Protein AF-A0A950FPY7-F1 (afdb_monomer)

Secondary structure (DSSP, 8-state):
-PPPPTT---------------PPP-------------------------------S--PPPP-----HHHHHHHHHHHHHHHHHHHHHHHHHHHHHHHHHHHHHHHHHHHHHHHHHHHHHHHHHHHHHHHHHHHHHHHHHHHHHHHHHHHHHHHHHHHHHHHHHHHHHHHHHHHHHHHHHHH-TTHHHHHHHHHHHT--S-SEEEE---HHHHHHHHHTHHHHHHHHT-SEEEE-

pLDDT: mean 78.06, std 21.53, range [32.22, 98.12]

Foldseek 3Di:
DDDDDPDDDDDPDPPDPDDPPPPDPPPPPPPDDDDDDDPPDDDDDDDDDDDDDDDDPDDPDPPDPPPPPVVVVVVVVVVVVVVVVVVVVVVVVVVVVVVVVVVVVVVVVVVVVVVVVVVCVVVVVVVVVVVVVVVVVVVVVVVVVVVVVVVVVVVVVVVVVVVVVVVVVVVVVVVVVVVVCVVDVCVVVVVLLVVLLPDDDDQEDEAEDDPVCQVVCVVCVVVSCVNNVYNYYHYD

Structure (mmCIF, N/CA/C/O backbone):
data_AF-A0A950FPY7-F1
#
_entry.id   AF-A0A950FPY7-F1
#
loop_
_atom_site.group_PDB
_atom_site.id
_atom_site.type_symbol
_atom_site.label_atom_id
_atom_site.label_alt_id
_atom_site.label_comp_id
_atom_site.label_asym_id
_atom_site.label_entity_id
_atom_site.label_seq_id
_atom_site.pdbx_PDB_ins_code
_atom_site.Cartn_x
_atom_site.Cartn_y
_atom_site.Cartn_z
_atom_site.occupancy
_atom_site.B_iso_or_equiv
_atom_site.auth_seq_id
_atom_site.auth_comp_id
_atom_site.auth_asym_id
_atom_site.auth_atom_id
_atom_site.pdbx_PDB_model_num
ATOM 1 N N . MET A 1 1 ? 25.241 17.796 0.618 1.00 41.25 1 MET A N 1
ATOM 2 C CA . MET A 1 1 ? 24.881 16.864 1.711 1.00 41.25 1 MET A CA 1
ATOM 3 C C . MET A 1 1 ? 24.294 15.596 1.099 1.00 41.25 1 MET A C 1
ATOM 5 O O . MET A 1 1 ? 23.135 15.613 0.714 1.00 41.25 1 MET A O 1
ATOM 9 N N . GLY A 1 2 ? 25.084 14.531 0.937 1.00 42.38 2 GLY A N 1
ATOM 10 C CA . GLY A 1 2 ? 24.591 13.228 0.467 1.00 42.38 2 GLY A CA 1
ATOM 11 C C . GLY A 1 2 ? 24.389 12.285 1.652 1.00 42.38 2 GLY A C 1
ATOM 12 O O . GLY A 1 2 ? 25.304 12.129 2.457 1.00 42.38 2 GLY A O 1
ATOM 13 N N . ARG A 1 3 ? 23.195 11.695 1.797 1.00 50.12 3 ARG A N 1
ATOM 14 C CA . ARG A 1 3 ? 22.924 10.670 2.820 1.00 50.12 3 ARG A CA 1
ATOM 15 C C . ARG A 1 3 ? 23.459 9.324 2.333 1.00 50.12 3 ARG A C 1
ATOM 17 O O . ARG A 1 3 ? 23.053 8.853 1.277 1.00 50.12 3 ARG A O 1
ATOM 24 N N . VAL A 1 4 ? 24.340 8.709 3.117 1.00 50.44 4 VAL A N 1
ATOM 25 C CA . VAL A 1 4 ? 24.836 7.346 2.887 1.00 50.44 4 VAL A CA 1
ATOM 26 C C . VAL A 1 4 ? 23.906 6.374 3.610 1.00 50.44 4 VAL A C 1
ATOM 28 O O . VAL A 1 4 ? 23.719 6.477 4.822 1.00 50.44 4 VAL A O 1
ATOM 31 N N . VAL A 1 5 ? 23.297 5.449 2.868 1.00 55.41 5 VAL A N 1
ATOM 32 C CA . VAL A 1 5 ? 22.418 4.409 3.419 1.00 55.41 5 VAL A CA 1
ATOM 33 C C . VAL A 1 5 ? 23.288 3.256 3.928 1.00 55.41 5 VAL A C 1
ATOM 35 O O . VAL A 1 5 ? 24.054 2.652 3.180 1.00 55.41 5 VAL A O 1
ATOM 38 N N . LYS A 1 6 ? 23.204 2.971 5.230 1.00 45.66 6 LYS A N 1
ATOM 39 C CA . LYS A 1 6 ? 23.980 1.929 5.916 1.00 45.66 6 LYS A CA 1
ATOM 40 C C . LYS A 1 6 ? 23.402 0.553 5.556 1.00 45.66 6 LYS A C 1
ATOM 42 O O . LYS A 1 6 ? 22.330 0.209 6.036 1.00 45.66 6 LYS A O 1
ATOM 47 N N . GLY A 1 7 ? 24.098 -0.216 4.714 1.00 50.94 7 GLY A N 1
ATOM 48 C CA . GLY A 1 7 ? 23.728 -1.609 4.405 1.00 50.94 7 GLY A CA 1
ATOM 49 C C . GLY A 1 7 ? 23.957 -2.079 2.965 1.00 50.94 7 GLY A C 1
ATOM 50 O O . GLY A 1 7 ? 23.880 -3.277 2.713 1.00 50.94 7 GLY A O 1
ATOM 51 N N . SER A 1 8 ? 24.286 -1.199 2.016 1.00 48.78 8 SER A N 1
ATOM 52 C CA . SER A 1 8 ? 24.508 -1.602 0.622 1.00 48.78 8 SER A CA 1
ATOM 53 C C . SER A 1 8 ? 25.805 -2.403 0.470 1.00 48.78 8 SER A C 1
ATOM 55 O O . SER A 1 8 ? 26.905 -1.854 0.544 1.00 48.78 8 SER A O 1
ATOM 57 N N . HIS A 1 9 ? 25.681 -3.711 0.263 1.00 50.44 9 HIS A N 1
ATOM 58 C CA . HIS A 1 9 ? 26.800 -4.561 -0.128 1.00 50.44 9 HIS A CA 1
ATOM 59 C C . HIS A 1 9 ? 27.069 -4.319 -1.615 1.00 50.44 9 HIS A C 1
ATOM 61 O O . HIS A 1 9 ? 26.258 -4.684 -2.464 1.00 50.44 9 HIS A O 1
ATOM 67 N N . ILE A 1 10 ? 28.184 -3.662 -1.933 1.00 51.59 10 ILE A N 1
ATOM 68 C CA . ILE A 1 10 ? 28.616 -3.446 -3.315 1.00 51.59 10 ILE A CA 1
ATOM 69 C C . ILE A 1 10 ? 29.083 -4.800 -3.859 1.00 51.59 10 ILE A C 1
ATOM 71 O O . ILE A 1 10 ? 30.193 -5.247 -3.567 1.00 51.59 10 ILE A O 1
ATOM 75 N N . ARG A 1 11 ? 28.230 -5.477 -4.635 1.00 52.66 11 ARG A N 1
ATOM 76 C CA . ARG A 1 11 ? 28.675 -6.580 -5.490 1.00 52.66 11 ARG A CA 1
ATOM 77 C C . ARG A 1 11 ? 29.447 -5.974 -6.653 1.00 52.66 11 ARG A C 1
ATOM 79 O O . ARG A 1 11 ? 28.868 -5.350 -7.534 1.00 52.66 11 ARG A O 1
ATOM 86 N N . ILE A 1 12 ? 30.763 -6.147 -6.632 1.00 52.22 12 ILE A N 1
ATOM 87 C CA . ILE A 1 12 ? 31.617 -5.855 -7.781 1.00 52.22 12 ILE A CA 1
ATOM 88 C C . ILE A 1 12 ? 31.396 -6.991 -8.784 1.00 52.22 12 ILE A C 1
ATOM 90 O O . ILE A 1 12 ? 32.089 -8.008 -8.754 1.00 52.22 12 ILE A O 1
ATOM 94 N N . GLU A 1 13 ? 30.391 -6.850 -9.643 1.00 54.94 13 GLU A N 1
ATOM 95 C CA . GLU A 1 13 ? 30.258 -7.706 -10.816 1.00 54.94 13 GLU A CA 1
ATOM 96 C C . GLU A 1 13 ? 31.316 -7.277 -11.836 1.00 54.94 13 GLU A C 1
ATOM 98 O O . GLU A 1 13 ? 31.265 -6.194 -12.418 1.00 54.94 13 GLU A O 1
ATOM 103 N N . ARG A 1 14 ? 32.346 -8.114 -12.005 1.00 50.56 14 ARG A N 1
ATOM 104 C CA . ARG A 1 14 ? 33.322 -7.969 -13.089 1.00 50.56 14 ARG A CA 1
ATOM 105 C C . ARG A 1 14 ? 32.604 -8.236 -14.410 1.00 50.56 14 ARG A C 1
ATOM 107 O O . ARG A 1 14 ? 32.433 -9.388 -14.795 1.00 50.56 14 ARG A O 1
ATOM 114 N N . TYR A 1 15 ? 32.236 -7.175 -15.117 1.00 47.56 15 TYR A N 1
ATOM 115 C CA 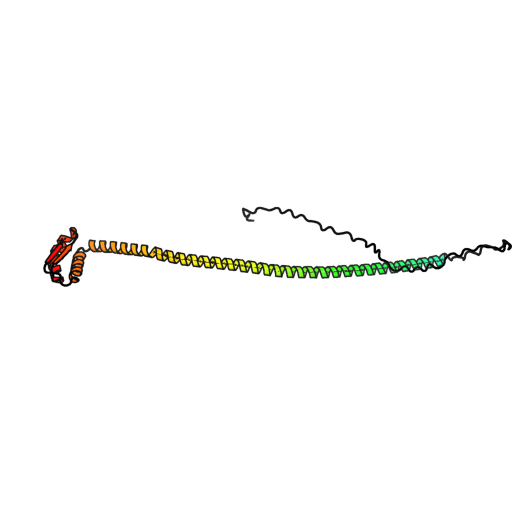. TYR A 1 15 ? 31.834 -7.273 -16.514 1.00 47.56 15 TYR A CA 1
ATOM 116 C C . TYR A 1 15 ? 33.062 -7.650 -17.348 1.00 47.56 15 TYR A C 1
ATOM 118 O O . TYR A 1 15 ? 33.973 -6.845 -17.543 1.00 47.56 15 TYR A O 1
ATOM 126 N N . GLN A 1 16 ? 33.115 -8.898 -17.817 1.00 47.16 16 GLN A N 1
ATOM 127 C CA . GLN A 1 16 ? 34.029 -9.279 -18.888 1.00 47.16 16 GLN A CA 1
ATOM 128 C C . GLN A 1 16 ? 33.477 -8.711 -20.197 1.00 47.16 16 GLN A C 1
ATOM 130 O O . GLN A 1 16 ? 32.553 -9.265 -20.786 1.00 47.16 16 GLN A O 1
ATOM 135 N N . LEU A 1 17 ? 34.044 -7.595 -20.652 1.00 47.81 17 LEU A N 1
ATOM 136 C CA . LEU A 1 17 ? 33.854 -7.118 -22.019 1.00 47.81 17 LEU A CA 1
ATOM 137 C C . LEU A 1 17 ? 34.545 -8.109 -22.967 1.00 47.81 17 LEU A C 1
ATOM 139 O O . LEU A 1 17 ? 35.755 -8.039 -23.177 1.00 47.81 17 LEU A O 1
ATOM 143 N N . ARG A 1 18 ? 33.786 -9.062 -23.521 1.00 53.06 18 ARG A N 1
ATOM 144 C CA . ARG A 1 18 ? 34.216 -9.797 -24.717 1.00 53.06 18 ARG A CA 1
ATOM 145 C C . ARG A 1 18 ? 34.116 -8.839 -25.895 1.00 53.06 18 ARG A C 1
ATOM 147 O O . ARG A 1 18 ? 33.017 -8.465 -26.294 1.00 53.06 18 ARG A O 1
ATOM 154 N N . VAL A 1 19 ? 35.264 -8.452 -26.438 1.00 59.25 19 VAL A N 1
ATOM 155 C CA . VAL A 1 19 ? 35.330 -7.821 -27.757 1.00 59.25 19 VAL A CA 1
ATOM 156 C C . VAL A 1 19 ? 34.812 -8.857 -28.763 1.00 59.25 19 VAL A C 1
ATOM 158 O O . VAL A 1 19 ? 35.339 -9.973 -28.771 1.00 59.25 19 VAL A O 1
ATOM 161 N N . PRO A 1 20 ? 33.763 -8.563 -29.552 1.00 53.94 20 PRO A N 1
ATOM 162 C CA . PRO A 1 20 ? 33.350 -9.459 -30.619 1.00 53.94 20 PRO A CA 1
ATOM 163 C C . PRO A 1 20 ? 34.489 -9.527 -31.633 1.00 53.94 20 PRO A C 1
ATOM 165 O O . PRO A 1 20 ? 34.946 -8.506 -32.146 1.00 53.94 20 PRO A O 1
ATOM 168 N N . GLU A 1 21 ? 34.989 -10.735 -31.861 1.00 57.62 21 GLU A N 1
ATOM 169 C CA . GLU A 1 21 ? 36.029 -11.000 -32.842 1.00 57.62 21 GLU A CA 1
ATOM 170 C C . GLU A 1 21 ? 35.449 -10.691 -34.226 1.00 57.62 21 GLU A C 1
ATOM 172 O O . GLU A 1 21 ? 34.573 -11.398 -34.729 1.00 57.62 21 GLU A O 1
ATOM 177 N N . VAL A 1 22 ? 35.870 -9.566 -34.806 1.00 55.50 22 VAL A N 1
ATOM 178 C CA . VAL A 1 22 ? 35.511 -9.210 -36.177 1.00 55.50 22 VAL A CA 1
ATOM 179 C C . VAL A 1 22 ? 36.263 -10.181 -37.073 1.00 55.50 22 VAL A C 1
ATOM 181 O O . VAL A 1 22 ? 37.475 -10.058 -37.252 1.00 55.50 22 VAL A O 1
ATOM 184 N N . ALA A 1 23 ? 35.548 -11.178 -37.594 1.00 56.28 23 ALA A N 1
ATOM 185 C CA . ALA A 1 23 ? 36.074 -12.075 -38.606 1.00 56.28 23 ALA A CA 1
ATOM 186 C C . ALA A 1 23 ? 36.577 -11.228 -39.782 1.00 56.28 23 ALA A C 1
ATOM 188 O O . ALA A 1 23 ? 35.806 -10.490 -40.401 1.00 56.28 23 ALA A O 1
ATOM 189 N N . ALA A 1 24 ? 37.881 -11.309 -40.059 1.00 58.38 24 ALA A N 1
ATOM 190 C CA . ALA A 1 24 ? 38.452 -10.735 -41.267 1.00 58.38 24 ALA A CA 1
ATOM 191 C C . ALA A 1 24 ? 37.657 -11.265 -42.473 1.00 58.38 24 ALA A C 1
ATOM 193 O O . ALA A 1 24 ? 37.357 -12.465 -42.498 1.00 58.38 24 ALA A O 1
ATOM 194 N N . PRO A 1 25 ? 37.288 -10.413 -43.447 1.00 52.00 25 PRO A N 1
ATOM 195 C CA . PRO A 1 25 ? 36.559 -10.876 -44.615 1.00 52.00 25 PRO A CA 1
ATOM 196 C C . PRO A 1 25 ? 37.396 -11.955 -45.300 1.00 52.00 25 PRO A C 1
ATOM 198 O O . PRO A 1 25 ? 38.528 -11.714 -45.724 1.00 52.00 25 PRO A O 1
ATOM 201 N N . GLN A 1 26 ? 36.849 -13.167 -45.339 1.00 48.19 26 GLN A N 1
ATOM 202 C CA . GLN A 1 26 ? 37.425 -14.261 -46.097 1.00 48.19 26 GLN A CA 1
ATOM 203 C C . GLN A 1 26 ? 37.370 -13.836 -47.562 1.00 48.19 26 GLN A C 1
ATOM 205 O O . GLN A 1 26 ? 36.291 -13.607 -48.103 1.00 48.19 26 GLN A O 1
ATOM 210 N N . LEU A 1 27 ? 38.542 -13.674 -48.177 1.00 50.19 27 LEU A N 1
ATOM 211 C CA . LEU A 1 27 ? 38.658 -13.622 -49.627 1.00 50.19 27 LEU A CA 1
ATOM 212 C C . LEU A 1 27 ? 38.045 -14.918 -50.149 1.00 50.19 27 LEU A C 1
ATOM 214 O O . LEU A 1 27 ? 38.645 -15.984 -50.013 1.00 50.19 27 LEU A O 1
ATOM 218 N N . GLU A 1 28 ? 36.832 -14.818 -50.686 1.00 43.47 28 GLU A N 1
ATOM 219 C CA . GLU A 1 28 ? 36.211 -15.891 -51.440 1.00 43.47 28 GLU A CA 1
ATOM 220 C C . GLU A 1 28 ? 37.135 -16.211 -52.614 1.00 43.47 28 GLU A C 1
ATOM 222 O O . GLU A 1 28 ? 37.152 -15.535 -53.644 1.00 43.47 28 GLU A O 1
ATOM 227 N N . THR A 1 29 ? 37.937 -17.260 -52.460 1.00 46.88 29 THR A N 1
ATOM 228 C CA . THR A 1 29 ? 38.465 -17.997 -53.594 1.00 46.88 29 THR A CA 1
ATOM 229 C C . THR A 1 29 ? 37.280 -18.705 -54.232 1.00 46.88 29 THR A C 1
ATOM 231 O O . THR A 1 29 ? 36.989 -19.866 -53.944 1.00 46.88 29 THR A O 1
ATOM 234 N N . ALA A 1 30 ? 36.567 -17.970 -55.088 1.00 37.62 30 ALA A N 1
ATOM 235 C CA . ALA A 1 30 ? 35.561 -18.513 -55.979 1.00 37.62 30 ALA A CA 1
ATOM 236 C C . ALA A 1 30 ? 36.226 -19.581 -56.858 1.00 37.62 30 ALA A C 1
ATOM 238 O O . ALA A 1 30 ? 36.842 -19.304 -57.884 1.00 37.62 30 ALA A O 1
ATOM 239 N N . THR A 1 31 ? 36.135 -20.823 -56.395 1.00 42.16 31 THR A N 1
ATOM 240 C CA . THR A 1 31 ? 36.443 -22.019 -57.164 1.00 42.16 31 THR A CA 1
ATOM 241 C C . THR A 1 31 ? 35.093 -22.598 -57.545 1.00 42.16 31 THR A C 1
ATOM 243 O O . THR A 1 31 ? 34.410 -23.194 -56.716 1.00 42.16 31 THR A O 1
ATOM 246 N N . GLY A 1 32 ? 34.671 -22.343 -58.781 1.00 37.16 32 GLY A N 1
ATOM 247 C CA . GLY A 1 32 ? 33.351 -22.730 -59.267 1.00 37.16 32 GLY A CA 1
ATOM 248 C C . GLY A 1 32 ? 33.145 -22.384 -60.737 1.00 37.16 32 GLY A C 1
ATOM 249 O O . GLY A 1 32 ? 32.409 -21.462 -61.042 1.00 37.16 32 GLY A O 1
ATOM 250 N N . ALA A 1 33 ? 33.865 -23.115 -61.591 1.00 42.88 33 ALA A N 1
ATOM 251 C CA . ALA A 1 33 ? 33.515 -23.577 -62.940 1.00 42.88 33 ALA A CA 1
ATOM 252 C C . ALA A 1 33 ? 32.554 -22.754 -63.839 1.00 42.88 33 ALA A C 1
ATOM 254 O O . ALA A 1 33 ? 31.374 -22.608 -63.537 1.00 42.88 33 ALA A O 1
ATOM 255 N N . GLY A 1 34 ? 33.057 -22.431 -65.041 1.00 38.34 34 GLY A N 1
ATOM 256 C CA . GLY A 1 34 ? 32.302 -22.021 -66.238 1.00 38.34 34 GLY A CA 1
ATOM 257 C C . GLY A 1 34 ? 32.600 -20.568 -66.628 1.00 38.34 34 GLY A C 1
ATOM 258 O O . GLY A 1 34 ? 32.320 -19.668 -65.854 1.00 38.34 34 GLY A O 1
ATOM 259 N N . ASP A 1 35 ? 33.219 -20.207 -67.749 1.00 35.44 35 ASP A N 1
ATOM 260 C CA . ASP A 1 35 ? 33.541 -20.933 -68.968 1.00 35.44 35 ASP A CA 1
ATOM 261 C C . ASP A 1 35 ? 34.904 -20.467 -69.485 1.00 35.44 35 ASP A C 1
ATOM 263 O O . ASP A 1 35 ? 35.166 -19.276 -69.666 1.00 35.44 35 ASP A O 1
ATOM 267 N N . ALA A 1 36 ? 35.781 -21.434 -69.743 1.00 43.44 36 ALA A N 1
ATOM 268 C CA . ALA A 1 36 ? 36.936 -21.228 -70.592 1.00 43.44 36 ALA A CA 1
ATOM 269 C C . ALA A 1 36 ? 36.449 -21.133 -72.043 1.00 43.44 36 ALA A C 1
ATOM 271 O O . ALA A 1 36 ? 35.811 -22.047 -72.562 1.00 43.44 36 ALA A O 1
ATOM 272 N N . SER A 1 37 ? 36.754 -20.026 -72.710 1.00 37.56 37 SER A N 1
ATOM 273 C CA . SER A 1 37 ? 36.655 -19.896 -74.167 1.00 37.56 37 SER A CA 1
ATOM 274 C C . SER A 1 37 ? 37.770 -18.983 -74.670 1.00 37.56 37 SER A C 1
ATOM 276 O O . SER A 1 37 ? 37.527 -17.927 -75.246 1.00 37.56 37 SER A O 1
ATOM 278 N N . SER A 1 38 ? 39.014 -19.398 -74.434 1.00 43.31 38 SER A N 1
ATOM 279 C CA . SER A 1 38 ? 40.120 -19.047 -75.327 1.00 43.31 38 SER A CA 1
ATOM 280 C C . SER A 1 38 ? 39.996 -19.931 -76.571 1.00 43.31 38 SER A C 1
ATOM 282 O O . SER A 1 38 ? 39.913 -21.151 -76.408 1.00 43.31 38 SER A O 1
ATOM 284 N N . PRO A 1 39 ? 39.989 -19.403 -77.805 1.00 43.78 39 PRO A N 1
ATOM 285 C CA . PRO A 1 39 ? 40.165 -20.242 -78.976 1.00 43.78 39 PRO A CA 1
ATOM 286 C C . PRO A 1 39 ? 41.663 -20.511 -79.156 1.00 43.78 39 PRO A C 1
ATOM 288 O O . PRO A 1 39 ? 42.356 -19.771 -79.849 1.00 43.78 39 PRO A O 1
ATOM 291 N N . ASP A 1 40 ? 42.146 -21.590 -78.537 1.00 38.66 40 ASP A N 1
ATOM 292 C CA . ASP A 1 40 ? 43.335 -22.301 -79.008 1.00 38.66 40 ASP A CA 1
ATOM 293 C C . ASP A 1 40 ? 42.921 -23.197 -80.185 1.00 38.66 40 ASP A C 1
ATOM 295 O O . ASP A 1 40 ? 42.476 -24.334 -80.032 1.00 38.66 40 ASP A O 1
ATOM 299 N N . ALA A 1 41 ? 43.062 -22.655 -81.388 1.00 40.16 41 ALA A N 1
ATOM 300 C CA . ALA A 1 41 ? 43.290 -23.405 -82.616 1.00 40.16 41 ALA A CA 1
ATOM 301 C C . ALA A 1 41 ? 44.507 -22.708 -83.247 1.00 40.16 41 ALA A C 1
ATOM 303 O O . ALA A 1 41 ? 44.476 -21.502 -83.457 1.00 40.16 41 ALA A O 1
ATOM 304 N N . PHE A 1 42 ? 45.651 -23.342 -83.479 1.00 35.03 42 PHE A N 1
ATOM 305 C CA . PHE A 1 42 ? 45.828 -24.567 -84.241 1.00 35.03 42 PHE A CA 1
ATOM 306 C C . PHE A 1 42 ? 47.127 -25.279 -83.843 1.00 35.03 42 PHE A C 1
ATOM 308 O O . PHE A 1 42 ? 48.147 -24.650 -83.565 1.00 35.03 42 PHE A O 1
ATOM 315 N N . GLY A 1 43 ? 47.061 -26.611 -83.845 1.00 37.28 43 GLY A N 1
ATOM 316 C CA . GLY A 1 43 ? 48.169 -27.511 -83.566 1.00 37.28 43 GLY A CA 1
ATOM 317 C C . GLY A 1 43 ? 49.214 -27.577 -84.680 1.00 37.28 43 GLY A C 1
ATOM 318 O O . GLY A 1 43 ? 48.940 -27.358 -85.860 1.00 37.28 43 GLY A O 1
ATOM 319 N N . PHE A 1 44 ? 50.419 -27.929 -84.245 1.00 32.22 44 PHE A N 1
ATOM 320 C CA . PHE A 1 44 ? 51.584 -28.240 -85.055 1.00 32.22 44 PHE A CA 1
ATOM 321 C C . PHE A 1 44 ? 51.339 -29.483 -85.921 1.00 32.22 44 PHE A C 1
ATOM 323 O O . PHE A 1 44 ? 51.023 -30.556 -85.408 1.00 32.22 44 PHE A O 1
ATOM 330 N N . GLY A 1 45 ? 51.524 -29.328 -87.232 1.00 36.44 45 GLY A N 1
ATOM 331 C CA . GLY A 1 45 ? 51.703 -30.417 -88.185 1.00 36.44 45 GLY A CA 1
ATOM 332 C C . GLY A 1 45 ? 53.166 -30.479 -88.605 1.00 36.44 45 GLY A C 1
ATOM 333 O O . GLY A 1 45 ? 53.653 -29.612 -89.325 1.00 36.44 45 GLY A O 1
ATOM 334 N N . GLU A 1 46 ? 53.859 -31.497 -88.118 1.00 41.34 46 GLU A N 1
ATOM 335 C CA . GLU A 1 46 ? 55.214 -31.875 -88.494 1.00 41.34 46 GLU A CA 1
ATOM 336 C C . GLU A 1 46 ? 55.175 -32.602 -89.849 1.00 41.34 46 GLU A C 1
ATOM 338 O O . GLU A 1 46 ? 54.516 -33.628 -89.996 1.00 41.34 46 GLU A O 1
ATOM 343 N N . SER A 1 47 ? 55.858 -32.066 -90.859 1.00 36.31 47 SER A N 1
ATOM 344 C CA . SER A 1 47 ? 56.439 -32.876 -91.937 1.00 36.31 47 SER A CA 1
ATOM 345 C C . SER A 1 47 ? 57.588 -32.115 -92.593 1.00 36.31 47 SER A C 1
ATOM 347 O O . SER A 1 47 ? 57.416 -31.072 -93.223 1.00 36.31 47 SER A O 1
ATOM 349 N N . ALA A 1 48 ? 58.784 -32.654 -92.381 1.00 39.22 48 ALA A N 1
ATOM 350 C CA . ALA A 1 48 ? 59.961 -32.408 -93.188 1.00 39.22 48 ALA A CA 1
ATOM 351 C C . ALA A 1 48 ? 59.750 -33.024 -94.581 1.00 39.22 48 ALA A C 1
ATOM 353 O O . ALA A 1 48 ? 59.251 -34.142 -94.683 1.00 39.22 48 ALA A O 1
ATOM 354 N N . ASP A 1 49 ? 60.091 -32.307 -95.649 1.00 36.41 49 ASP A N 1
ATOM 355 C CA . ASP A 1 49 ? 61.340 -32.559 -96.375 1.00 36.41 49 ASP A CA 1
ATOM 356 C C . ASP A 1 49 ? 61.407 -31.811 -97.718 1.00 36.41 49 ASP A C 1
ATOM 358 O O . ASP A 1 49 ? 60.489 -31.845 -98.533 1.00 36.41 49 ASP A O 1
ATOM 362 N N . ALA A 1 50 ? 62.605 -31.263 -97.940 1.00 37.47 50 ALA A N 1
ATOM 363 C CA . ALA A 1 50 ? 63.341 -31.215 -99.202 1.00 37.47 50 ALA A CA 1
ATOM 364 C C . ALA A 1 50 ? 62.972 -30.198 -100.308 1.00 37.47 50 ALA A C 1
ATOM 366 O O . ALA A 1 50 ? 61.818 -29.956 -100.637 1.00 37.47 50 ALA A O 1
ATOM 367 N N . PHE A 1 51 ? 64.055 -29.731 -100.961 1.00 33.25 51 PHE A N 1
ATOM 368 C CA . PHE A 1 51 ? 64.153 -28.951 -102.211 1.00 33.25 51 PHE A CA 1
ATOM 369 C C . PHE A 1 51 ? 63.864 -27.436 -102.074 1.00 33.25 51 PHE A C 1
ATOM 371 O O . PHE A 1 51 ? 62.764 -27.043 -101.731 1.00 33.25 51 PHE A O 1
ATOM 378 N N . LEU A 1 52 ? 64.770 -26.481 -102.330 1.00 38.56 52 LEU A N 1
ATOM 379 C CA . LEU A 1 52 ? 66.005 -26.430 -103.124 1.00 38.56 52 LEU A CA 1
ATOM 380 C C . LEU A 1 52 ? 66.971 -25.375 -102.551 1.00 38.56 52 LEU A C 1
ATOM 382 O O . LEU A 1 52 ? 66.598 -24.221 -102.349 1.00 38.56 52 LEU A O 1
ATOM 386 N N . LEU A 1 53 ? 68.232 -25.773 -102.370 1.00 43.25 53 LEU A N 1
ATOM 387 C CA . LEU A 1 53 ? 69.389 -24.880 -102.397 1.00 43.25 53 LEU A CA 1
ATOM 388 C C . LEU A 1 53 ? 69.607 -24.429 -103.849 1.00 43.25 53 LEU A C 1
ATOM 390 O O . LEU A 1 53 ? 69.824 -25.292 -104.695 1.00 43.25 53 LEU A O 1
ATOM 394 N N . ASP A 1 54 ? 69.515 -23.123 -104.108 1.00 45.88 54 ASP A N 1
ATOM 395 C CA . ASP A 1 54 ? 70.475 -22.299 -104.876 1.00 45.88 54 ASP A CA 1
ATOM 396 C C . ASP A 1 54 ? 69.787 -21.002 -105.361 1.00 45.88 54 ASP A C 1
ATOM 398 O O . ASP A 1 54 ? 69.059 -20.989 -106.353 1.00 45.88 54 ASP A O 1
ATOM 402 N N . ALA A 1 55 ? 69.973 -19.901 -104.627 1.00 43.53 55 ALA A N 1
ATOM 403 C CA . ALA A 1 55 ? 69.692 -18.542 -105.097 1.00 43.53 55 ALA A CA 1
ATOM 404 C C . ALA A 1 55 ? 70.589 -17.549 -104.329 1.00 43.53 55 ALA A C 1
ATOM 406 O O . ALA A 1 55 ? 70.771 -17.700 -103.118 1.00 43.53 55 ALA A O 1
ATOM 407 N N . PRO A 1 56 ? 71.201 -16.561 -105.004 1.00 42.78 56 PRO A N 1
ATOM 408 C CA . PRO A 1 56 ? 72.414 -15.907 -104.531 1.00 42.78 56 PRO A CA 1
ATOM 409 C C . PRO A 1 56 ? 72.173 -14.985 -103.331 1.00 42.78 56 PRO A C 1
ATOM 411 O O . PRO A 1 56 ? 71.244 -14.179 -103.308 1.00 42.78 56 PRO A O 1
ATOM 414 N N . LEU A 1 57 ? 73.092 -15.061 -102.364 1.00 51.22 57 LEU A N 1
ATOM 415 C CA . LEU A 1 57 ? 73.311 -14.063 -101.317 1.00 51.22 57 LEU A CA 1
ATOM 416 C C . LEU A 1 57 ? 73.536 -12.687 -101.967 1.00 51.22 57 LEU A C 1
ATOM 418 O O . LEU A 1 57 ? 74.626 -12.392 -102.454 1.00 51.22 57 LEU A O 1
ATOM 422 N N . GLY A 1 58 ? 72.496 -11.856 -102.007 1.00 46.12 58 GLY A N 1
ATOM 423 C CA . GLY A 1 58 ? 72.558 -10.566 -102.689 1.00 46.12 58 GLY A CA 1
ATOM 424 C C . GLY A 1 58 ? 71.247 -9.793 -102.635 1.00 46.12 58 GLY A C 1
ATOM 425 O O . GLY A 1 58 ? 70.615 -9.566 -103.658 1.00 46.12 58 GLY A O 1
ATOM 426 N N . GLY A 1 59 ? 70.841 -9.373 -101.440 1.00 36.00 59 GLY A N 1
ATOM 427 C CA . GLY A 1 59 ? 69.730 -8.447 -101.245 1.00 36.00 59 GLY A CA 1
ATOM 428 C C . GLY A 1 59 ? 69.864 -7.788 -99.882 1.00 36.00 59 GLY A C 1
ATOM 429 O O . GLY A 1 59 ? 69.851 -8.475 -98.867 1.00 36.00 59 GLY A O 1
ATOM 430 N N . ALA A 1 60 ? 70.082 -6.475 -99.879 1.00 46.84 60 ALA A N 1
ATOM 431 C CA . ALA A 1 60 ? 70.225 -5.635 -98.694 1.00 46.84 60 ALA A CA 1
ATOM 432 C C . ALA A 1 60 ? 69.117 -5.904 -97.651 1.00 46.84 60 ALA A C 1
ATOM 434 O O . ALA A 1 60 ? 68.000 -6.242 -98.051 1.00 46.84 60 ALA A O 1
ATOM 435 N N . PRO A 1 61 ? 69.389 -5.736 -96.337 1.00 57.09 61 PRO A N 1
ATOM 436 C CA . PRO A 1 61 ? 68.354 -5.870 -95.312 1.00 57.09 61 PRO A CA 1
ATOM 437 C C . PRO A 1 61 ? 67.141 -5.018 -95.718 1.00 57.09 61 PRO A C 1
ATOM 439 O O . PRO A 1 61 ? 67.347 -3.851 -96.071 1.00 57.09 61 PRO A O 1
ATOM 442 N N . PRO A 1 62 ? 65.902 -5.555 -95.718 1.00 56.50 62 PRO A N 1
ATOM 443 C CA . PRO A 1 62 ? 64.736 -4.718 -95.944 1.00 56.50 62 PRO A CA 1
ATOM 444 C C . PRO A 1 62 ? 64.789 -3.626 -94.885 1.00 56.50 62 PRO A C 1
ATOM 446 O O . PRO A 1 62 ? 64.873 -3.919 -93.690 1.00 56.50 62 PRO A O 1
ATOM 449 N N . ALA A 1 63 ? 64.866 -2.378 -95.348 1.00 51.28 63 ALA A N 1
ATOM 450 C CA . ALA A 1 63 ? 64.927 -1.211 -94.494 1.00 51.28 63 ALA A CA 1
ATOM 451 C C . ALA A 1 63 ? 63.856 -1.368 -93.415 1.00 51.28 63 ALA A C 1
ATOM 453 O O . ALA A 1 63 ? 62.674 -1.510 -93.741 1.00 51.28 63 ALA A O 1
ATOM 454 N N . ALA A 1 64 ? 64.288 -1.398 -92.148 1.00 51.12 64 ALA A N 1
ATOM 455 C CA . ALA A 1 64 ? 63.385 -1.245 -91.023 1.00 51.12 64 ALA A CA 1
ATOM 456 C C . ALA A 1 64 ? 62.423 -0.110 -91.396 1.00 51.12 64 ALA A C 1
ATOM 458 O O . ALA A 1 64 ? 62.918 0.938 -91.840 1.00 51.12 64 ALA A O 1
ATOM 459 N N . PRO A 1 65 ? 61.090 -0.307 -91.319 1.00 57.28 65 PRO A N 1
ATOM 460 C CA . PRO A 1 65 ? 60.188 0.803 -91.565 1.00 57.28 65 PRO A CA 1
ATOM 461 C C . PRO A 1 65 ? 60.684 1.923 -90.661 1.00 57.28 65 PRO A C 1
ATOM 463 O O . PRO A 1 65 ? 60.997 1.667 -89.496 1.00 57.28 65 PRO A O 1
ATOM 466 N N . ALA A 1 66 ? 60.884 3.116 -91.215 1.00 56.25 66 ALA A N 1
ATOM 467 C CA . ALA A 1 66 ? 61.254 4.266 -90.416 1.00 56.25 66 ALA A CA 1
ATOM 468 C C . ALA A 1 66 ? 60.101 4.485 -89.433 1.00 56.25 66 ALA A C 1
ATOM 470 O O . ALA A 1 66 ? 59.099 5.106 -89.774 1.00 56.25 66 ALA A O 1
ATOM 471 N N . VAL A 1 67 ? 60.189 3.859 -88.256 1.00 58.06 67 VAL A N 1
ATOM 472 C CA . VAL A 1 67 ? 59.243 4.052 -87.172 1.00 58.06 67 VAL A CA 1
ATOM 473 C C . VAL A 1 67 ? 59.410 5.509 -86.827 1.00 58.06 67 VAL A C 1
ATOM 475 O O . VAL A 1 67 ? 60.468 5.924 -86.348 1.00 58.06 67 VAL A O 1
ATOM 478 N N . ASP A 1 68 ? 58.397 6.297 -87.154 1.00 62.84 68 ASP A N 1
ATOM 479 C CA . ASP A 1 68 ? 58.365 7.688 -86.774 1.00 62.84 68 ASP A CA 1
ATOM 480 C C . ASP A 1 68 ? 58.189 7.732 -85.254 1.00 62.84 68 ASP A C 1
ATOM 482 O O . ASP A 1 68 ? 57.087 7.699 -84.706 1.00 62.84 68 ASP A O 1
ATOM 486 N N . VAL A 1 69 ? 59.326 7.726 -84.558 1.00 70.19 69 VAL A N 1
ATOM 487 C CA . VAL A 1 69 ? 59.430 7.791 -83.099 1.00 70.19 69 VAL A CA 1
ATOM 488 C C . VAL A 1 69 ? 58.742 9.034 -82.533 1.00 70.19 69 VAL A C 1
ATOM 490 O O . VAL A 1 69 ? 58.449 9.073 -81.340 1.00 70.19 69 VAL A O 1
ATOM 493 N N . VAL A 1 70 ? 58.472 10.043 -83.369 1.00 75.56 70 VAL A N 1
ATOM 494 C CA . VAL A 1 70 ? 57.716 11.237 -82.996 1.00 75.56 70 VAL A CA 1
ATOM 495 C C . VAL A 1 70 ? 56.213 10.950 -83.031 1.00 75.56 70 VAL A C 1
ATOM 497 O O . VAL A 1 70 ? 55.527 11.268 -82.060 1.00 75.56 70 VAL A O 1
ATOM 500 N N . ALA A 1 71 ? 55.709 10.287 -84.077 1.00 76.62 71 ALA A N 1
ATOM 501 C CA . ALA A 1 71 ? 54.299 9.897 -84.190 1.00 76.62 71 ALA A CA 1
ATOM 502 C C . ALA A 1 71 ? 53.889 8.857 -83.130 1.00 76.62 71 ALA A C 1
ATOM 504 O O . ALA A 1 71 ? 52.899 9.053 -82.429 1.00 76.62 71 ALA A O 1
ATOM 505 N N . LEU A 1 72 ? 54.701 7.814 -82.918 1.00 78.31 72 LEU A N 1
ATOM 506 C CA . LEU A 1 72 ? 54.440 6.791 -81.895 1.00 78.31 72 LEU A CA 1
ATOM 507 C C . LEU A 1 72 ? 54.445 7.380 -80.474 1.00 78.31 72 LEU A C 1
ATOM 509 O O . LEU A 1 72 ? 53.669 6.971 -79.612 1.00 78.31 72 LEU A O 1
ATOM 513 N N . ARG A 1 73 ? 55.307 8.374 -80.220 1.00 81.75 73 ARG A N 1
ATOM 514 C CA . ARG A 1 73 ? 55.338 9.097 -78.944 1.00 81.75 73 ARG A CA 1
ATOM 515 C C . ARG A 1 73 ? 54.107 9.984 -78.761 1.00 81.75 73 ARG A C 1
ATOM 517 O O . ARG A 1 73 ? 53.628 10.093 -77.638 1.00 81.75 73 ARG A O 1
ATOM 524 N N . ALA A 1 74 ? 53.596 10.593 -79.831 1.00 84.25 74 ALA A N 1
ATOM 525 C CA . ALA A 1 74 ? 52.363 11.376 -79.790 1.00 84.25 74 ALA A CA 1
ATOM 526 C C . ALA A 1 74 ? 51.133 10.490 -79.518 1.00 84.25 74 ALA A C 1
ATOM 528 O O . ALA A 1 74 ? 50.306 10.845 -78.682 1.00 84.25 74 ALA A O 1
ATOM 529 N N . GLU A 1 75 ? 51.048 9.314 -80.145 1.00 85.06 75 GLU A N 1
ATOM 530 C CA . GLU A 1 75 ? 49.993 8.325 -79.881 1.00 85.06 75 GLU A CA 1
ATOM 531 C C . GLU A 1 75 ? 50.068 7.775 -78.449 1.00 85.06 75 GLU A C 1
ATOM 533 O O . GLU A 1 75 ? 49.062 7.751 -77.740 1.00 85.06 75 GLU A O 1
ATOM 538 N N . ALA A 1 76 ? 51.263 7.408 -77.974 1.00 85.00 76 ALA A N 1
ATOM 539 C CA . ALA A 1 76 ? 51.466 6.965 -76.595 1.00 85.00 76 ALA A CA 1
ATOM 540 C C . ALA A 1 76 ? 51.092 8.055 -75.574 1.00 85.00 76 ALA A C 1
ATOM 542 O O . ALA A 1 76 ? 50.484 7.753 -74.549 1.00 85.00 76 ALA A O 1
ATOM 543 N N . GLN A 1 77 ? 51.406 9.323 -75.864 1.00 90.00 77 GLN A N 1
ATOM 544 C CA . GLN A 1 77 ? 51.020 10.451 -75.017 1.00 90.00 77 GLN A CA 1
ATOM 545 C C . GLN A 1 77 ? 49.497 10.642 -74.985 1.00 90.00 77 GLN A C 1
ATOM 547 O O . GLN A 1 77 ? 48.940 10.822 -73.908 1.00 90.00 77 GLN A O 1
ATOM 552 N N . ALA A 1 78 ? 48.812 10.518 -76.126 1.00 90.94 78 ALA A N 1
ATOM 553 C CA . ALA A 1 78 ? 47.354 10.606 -76.191 1.00 90.94 78 ALA A CA 1
ATOM 554 C C . ALA A 1 78 ? 46.667 9.506 -75.361 1.00 90.94 78 ALA A C 1
ATOM 556 O O . ALA A 1 78 ? 45.731 9.797 -74.619 1.00 90.94 78 ALA A O 1
ATOM 557 N N . VAL A 1 79 ? 47.178 8.269 -75.412 1.00 92.69 79 VAL A N 1
ATOM 558 C CA . VAL A 1 79 ? 46.669 7.151 -74.598 1.00 92.69 79 VAL A CA 1
ATOM 559 C C . VAL A 1 79 ? 46.897 7.391 -73.103 1.00 92.69 79 VAL A C 1
ATOM 561 O O . VAL A 1 79 ? 46.020 7.086 -72.296 1.00 92.69 79 VAL A O 1
ATOM 564 N N . ILE A 1 80 ? 48.047 7.953 -72.715 1.00 92.81 80 ILE A N 1
ATOM 565 C CA . ILE A 1 80 ? 48.327 8.318 -71.316 1.00 92.81 80 ILE A CA 1
ATOM 566 C C . ILE A 1 80 ? 47.367 9.417 -70.847 1.00 92.81 80 ILE A C 1
ATOM 568 O O . ILE A 1 80 ? 46.819 9.315 -69.750 1.00 92.81 80 ILE A O 1
ATOM 572 N N . ASP A 1 81 ? 47.123 10.430 -71.676 1.00 93.19 81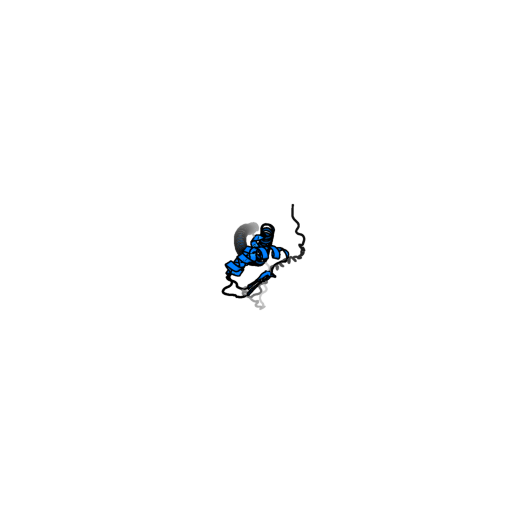 ASP A N 1
ATOM 573 C CA . ASP A 1 81 ? 46.217 11.531 -71.350 1.00 93.19 81 ASP A CA 1
ATOM 574 C C . ASP A 1 81 ? 44.752 11.052 -71.260 1.00 93.19 81 ASP A C 1
ATOM 576 O O . ASP A 1 81 ? 44.010 11.486 -70.378 1.00 93.19 81 ASP A O 1
ATOM 580 N N . ASP A 1 82 ? 44.329 10.124 -72.127 1.00 94.06 82 ASP A N 1
ATOM 581 C CA . ASP A 1 82 ? 43.021 9.456 -72.048 1.00 94.06 82 ASP A CA 1
ATOM 582 C C . ASP A 1 82 ? 42.892 8.589 -70.791 1.00 94.06 82 ASP A C 1
ATOM 584 O O . ASP A 1 82 ? 41.876 8.642 -70.094 1.00 94.06 82 ASP A O 1
ATOM 588 N N . ALA A 1 83 ? 43.926 7.812 -70.461 1.00 93.19 83 ALA A N 1
ATOM 589 C CA . ALA A 1 83 ? 43.956 7.005 -69.247 1.00 93.19 83 ALA A CA 1
ATOM 590 C C . ALA A 1 83 ? 43.903 7.880 -67.984 1.00 93.19 83 ALA A C 1
ATOM 592 O O . ALA A 1 83 ? 43.183 7.541 -67.043 1.00 93.19 83 ALA A O 1
ATOM 593 N N . ALA A 1 84 ? 44.597 9.024 -67.979 1.00 94.00 84 ALA A N 1
ATOM 594 C CA . ALA A 1 84 ? 44.553 9.995 -66.891 1.00 94.00 84 ALA A CA 1
ATOM 595 C C . ALA A 1 84 ? 43.145 10.590 -66.721 1.00 94.00 84 ALA A C 1
ATOM 597 O O . ALA A 1 84 ? 42.607 10.565 -65.615 1.00 94.00 84 ALA A O 1
ATOM 598 N N . ARG A 1 85 ? 42.496 11.020 -67.816 1.00 94.50 85 ARG A N 1
ATOM 599 C CA . ARG A 1 85 ? 41.100 11.502 -67.790 1.00 94.50 85 ARG A CA 1
ATOM 600 C C . ARG A 1 85 ? 40.130 10.445 -67.262 1.00 94.50 85 ARG A C 1
ATOM 602 O O . ARG A 1 85 ? 39.281 10.742 -66.425 1.00 94.50 85 ARG A O 1
ATOM 609 N N . ASN A 1 86 ? 40.260 9.202 -67.720 1.00 94.81 86 ASN A N 1
ATOM 610 C CA . ASN A 1 86 ? 39.403 8.102 -67.275 1.00 94.81 86 ASN A CA 1
ATOM 611 C C . ASN A 1 86 ? 39.610 7.774 -65.788 1.00 94.81 86 ASN A C 1
ATOM 613 O O . ASN A 1 86 ? 38.639 7.517 -65.075 1.00 94.81 86 ASN A O 1
ATOM 617 N N . ALA A 1 87 ? 40.854 7.817 -65.305 1.00 94.69 87 ALA A N 1
ATOM 618 C CA . ALA A 1 87 ? 41.163 7.631 -63.892 1.00 94.69 87 ALA A CA 1
ATOM 619 C C . ALA A 1 87 ? 40.562 8.752 -63.027 1.00 94.69 87 ALA A C 1
ATOM 621 O O . ALA A 1 87 ? 39.960 8.464 -61.993 1.00 94.69 87 ALA A O 1
ATOM 622 N N . GLU A 1 88 ? 40.658 10.011 -63.465 1.00 95.62 88 GLU A N 1
ATOM 623 C CA . GLU A 1 88 ? 40.045 11.154 -62.776 1.00 95.62 88 GLU A CA 1
ATOM 624 C C . GLU A 1 88 ? 38.519 11.020 -62.683 1.00 95.62 88 GLU A C 1
ATOM 626 O O . GLU A 1 88 ? 37.948 11.221 -61.609 1.00 95.62 88 GLU A O 1
ATOM 631 N N . LEU A 1 89 ? 37.856 10.610 -63.770 1.00 96.06 89 LEU A N 1
ATOM 632 C CA . LEU A 1 89 ? 36.411 10.360 -63.777 1.00 96.06 89 LEU A CA 1
ATOM 633 C C . LEU A 1 89 ? 36.014 9.236 -62.813 1.00 96.06 89 LEU A C 1
ATOM 635 O O . LEU A 1 89 ? 35.035 9.371 -62.080 1.00 96.06 89 LEU A O 1
ATOM 639 N N . LEU A 1 90 ? 36.782 8.144 -62.778 1.00 96.38 90 LEU A N 1
ATOM 640 C CA . LEU A 1 90 ? 36.514 7.014 -61.890 1.00 96.38 90 LEU A CA 1
ATOM 641 C C . LEU A 1 90 ? 36.704 7.387 -60.415 1.00 96.38 90 LEU A C 1
ATOM 643 O O . LEU A 1 90 ? 35.904 6.986 -59.573 1.00 96.38 90 LEU A O 1
ATOM 647 N N . ILE A 1 91 ? 37.719 8.194 -60.100 1.00 96.69 91 ILE A N 1
ATOM 648 C CA . ILE A 1 91 ? 37.939 8.724 -58.749 1.00 96.69 91 ILE A CA 1
ATOM 649 C C . ILE A 1 91 ? 36.793 9.666 -58.351 1.00 96.69 91 ILE A C 1
ATOM 651 O O . ILE A 1 91 ? 36.279 9.567 -57.236 1.00 96.69 91 ILE A O 1
ATOM 655 N N . ALA A 1 92 ? 36.343 10.541 -59.255 1.00 96.25 92 ALA A N 1
ATOM 656 C CA . ALA A 1 92 ? 35.220 11.443 -59.002 1.00 96.25 92 ALA A CA 1
ATOM 657 C C . ALA A 1 92 ? 33.894 10.689 -58.767 1.00 96.25 92 ALA A C 1
ATOM 659 O O . ALA A 1 92 ? 33.152 11.013 -57.833 1.00 96.25 92 ALA A O 1
ATOM 660 N N . ASP A 1 93 ? 33.612 9.650 -59.558 1.00 96.75 93 ASP A N 1
ATOM 661 C CA . ASP A 1 93 ? 32.447 8.777 -59.369 1.00 96.75 93 ASP A CA 1
ATOM 662 C C . ASP A 1 93 ? 32.555 7.979 -58.058 1.00 96.75 93 ASP A C 1
ATOM 664 O O . ASP A 1 93 ? 31.612 7.954 -57.265 1.00 96.75 93 ASP A O 1
ATOM 668 N N . ALA A 1 94 ? 33.729 7.419 -57.748 1.00 96.06 94 ALA A N 1
ATOM 669 C CA . ALA A 1 94 ? 33.974 6.721 -56.486 1.00 96.06 94 ALA A CA 1
ATOM 670 C C . ALA A 1 94 ? 33.766 7.635 -55.267 1.00 96.06 94 ALA A C 1
ATOM 672 O O . ALA A 1 94 ? 33.116 7.229 -54.302 1.00 96.06 94 ALA A O 1
ATOM 673 N N . HIS A 1 95 ? 34.246 8.882 -55.313 1.00 96.88 95 HIS A N 1
ATOM 674 C CA . HIS A 1 95 ? 34.004 9.867 -54.256 1.00 96.88 95 HIS A CA 1
ATOM 675 C C . HIS A 1 95 ? 32.524 10.226 -54.124 1.00 96.88 95 HIS A C 1
ATOM 677 O O . HIS A 1 95 ? 32.025 10.342 -53.003 1.00 96.88 95 HIS A O 1
ATOM 683 N N . THR A 1 96 ? 31.813 10.364 -55.244 1.00 97.25 96 THR A N 1
ATOM 684 C CA . THR A 1 96 ? 30.374 10.651 -55.240 1.00 97.25 96 THR A CA 1
ATOM 685 C C . THR A 1 96 ? 29.601 9.504 -54.594 1.00 97.25 96 THR A C 1
ATOM 687 O O . THR A 1 96 ? 28.838 9.738 -53.660 1.00 97.25 96 THR A O 1
ATOM 690 N N . ARG A 1 97 ? 29.863 8.256 -55.001 1.00 96.69 97 ARG A N 1
ATOM 691 C CA . ARG A 1 97 ? 29.227 7.059 -54.424 1.00 96.69 97 ARG A CA 1
ATOM 692 C C . ARG A 1 97 ? 29.566 6.861 -52.949 1.00 96.69 97 ARG A C 1
ATOM 694 O O . ARG A 1 97 ? 28.702 6.483 -52.162 1.00 96.69 97 ARG A O 1
ATOM 701 N N . ALA A 1 98 ? 30.813 7.119 -52.556 1.00 96.88 98 ALA A N 1
ATOM 702 C CA . ALA A 1 98 ? 31.216 7.057 -51.155 1.00 96.88 98 ALA A CA 1
ATOM 703 C C . ALA A 1 98 ? 30.455 8.094 -50.320 1.00 96.88 98 ALA A C 1
ATOM 705 O O . ALA A 1 98 ? 29.962 7.774 -49.240 1.00 96.88 98 ALA A O 1
ATOM 706 N N . ARG A 1 99 ? 30.302 9.317 -50.841 1.00 96.88 99 ARG A N 1
ATOM 707 C CA . ARG A 1 99 ? 29.539 10.373 -50.177 1.00 96.88 99 ARG A CA 1
ATOM 708 C C . ARG A 1 99 ? 28.067 9.999 -50.021 1.00 96.88 99 ARG A C 1
ATOM 710 O O . ARG A 1 99 ? 27.558 10.099 -48.910 1.00 96.88 99 ARG A O 1
ATOM 717 N N . THR A 1 100 ? 27.409 9.518 -51.077 1.00 97.38 100 THR A N 1
ATOM 718 C CA . THR A 1 100 ? 26.000 9.099 -50.988 1.00 97.38 100 THR A CA 1
ATOM 719 C C . THR A 1 100 ? 25.818 7.940 -50.016 1.00 97.38 100 THR A C 1
ATOM 721 O O . THR A 1 100 ? 24.865 7.932 -49.250 1.00 97.38 100 THR A O 1
ATOM 724 N N . LEU A 1 101 ? 26.755 6.986 -49.979 1.00 97.38 101 LEU A N 1
ATOM 725 C CA . LEU A 1 101 ? 26.698 5.868 -49.036 1.00 97.38 101 LEU A CA 1
ATOM 726 C C . LEU A 1 101 ? 26.823 6.338 -47.582 1.00 97.38 101 LEU A C 1
ATOM 728 O O . LEU A 1 101 ? 26.116 5.828 -46.717 1.00 97.38 101 LEU A O 1
ATOM 732 N N . VAL A 1 102 ? 27.697 7.311 -47.309 1.00 97.31 102 VAL A N 1
ATOM 733 C CA . VAL A 1 102 ? 27.833 7.908 -45.972 1.00 97.31 102 VAL A CA 1
ATOM 734 C C . VAL A 1 102 ? 26.580 8.695 -45.589 1.00 97.31 102 VAL A C 1
ATOM 736 O O . VAL A 1 102 ? 26.115 8.563 -44.459 1.00 97.31 102 VAL A O 1
ATOM 739 N N . GLU A 1 103 ? 26.011 9.473 -46.512 1.00 96.88 103 GLU A N 1
ATOM 740 C CA . GLU A 1 103 ? 24.770 10.225 -46.285 1.00 96.88 103 GLU A CA 1
ATOM 741 C C . GLU A 1 103 ? 23.582 9.279 -46.018 1.00 96.88 103 GLU A C 1
ATOM 743 O O . GLU A 1 103 ? 22.865 9.457 -45.033 1.00 96.88 103 GLU A O 1
ATOM 748 N N . ASP A 1 104 ? 23.433 8.210 -46.805 1.00 96.94 104 ASP A N 1
ATOM 749 C CA . ASP A 1 104 ? 22.412 7.176 -46.600 1.00 96.94 104 ASP A CA 1
ATOM 750 C C . ASP A 1 104 ? 22.606 6.425 -45.278 1.00 96.94 104 ASP A C 1
ATOM 752 O O . ASP A 1 104 ? 21.641 6.148 -44.561 1.00 96.94 104 ASP A O 1
ATOM 756 N N . ALA A 1 105 ? 23.850 6.076 -44.937 1.00 96.62 105 ALA A N 1
ATOM 757 C CA . ALA A 1 105 ? 24.167 5.409 -43.679 1.00 96.62 105 ALA A CA 1
ATOM 758 C C . ALA A 1 105 ? 23.855 6.308 -42.476 1.00 96.62 105 ALA A C 1
ATOM 760 O O . ALA A 1 105 ? 23.291 5.823 -41.495 1.00 96.62 105 ALA A O 1
ATOM 761 N N . ALA A 1 106 ? 24.163 7.605 -42.563 1.00 96.50 106 ALA A N 1
ATOM 762 C CA . ALA A 1 106 ? 23.829 8.583 -41.533 1.00 96.50 106 ALA A CA 1
ATOM 763 C C . ALA A 1 106 ? 22.309 8.736 -41.377 1.00 96.50 106 ALA A C 1
ATOM 765 O O . ALA A 1 106 ? 21.800 8.635 -40.263 1.00 96.50 106 ALA A O 1
ATOM 766 N N . ALA A 1 107 ? 21.570 8.863 -42.484 1.00 96.38 107 ALA A N 1
ATOM 767 C CA . ALA A 1 107 ? 20.111 8.949 -42.454 1.00 96.38 107 ALA A CA 1
ATOM 768 C C . ALA A 1 107 ? 19.476 7.697 -41.824 1.00 96.38 107 ALA A C 1
ATOM 770 O O . ALA A 1 107 ? 18.592 7.801 -40.972 1.00 96.38 107 ALA A O 1
ATOM 771 N N . ARG A 1 108 ? 19.957 6.499 -42.182 1.00 96.62 108 ARG A N 1
ATOM 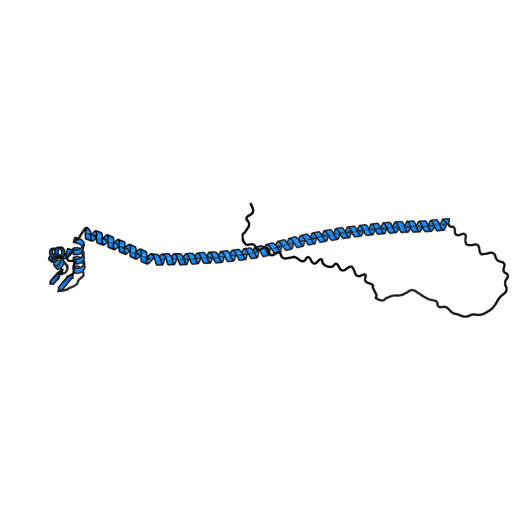772 C CA . ARG A 1 108 ? 19.495 5.245 -41.564 1.00 96.62 108 ARG A CA 1
ATOM 773 C C . ARG A 1 108 ? 19.847 5.185 -40.080 1.00 96.62 108 ARG A C 1
ATOM 775 O O . ARG A 1 108 ? 18.994 4.803 -39.282 1.00 96.62 108 ARG A O 1
ATOM 782 N N . ALA A 1 109 ? 21.058 5.582 -39.694 1.00 97.06 109 ALA A N 1
ATOM 783 C CA . ALA A 1 109 ? 21.462 5.615 -38.291 1.00 97.06 109 ALA A CA 1
ATOM 784 C C . ALA A 1 109 ? 20.545 6.528 -37.463 1.00 97.06 109 ALA A C 1
ATOM 786 O O . ALA A 1 109 ? 20.073 6.110 -36.406 1.00 97.06 109 ALA A O 1
ATOM 787 N N . ASP A 1 110 ? 20.210 7.714 -37.976 1.00 96.50 110 ASP A N 1
ATOM 788 C CA . ASP A 1 110 ? 19.285 8.635 -37.313 1.00 96.50 110 ASP A CA 1
ATOM 789 C C . ASP A 1 110 ? 17.892 8.020 -37.139 1.00 96.50 110 ASP A C 1
ATOM 791 O O . ASP A 1 110 ? 17.322 8.095 -36.047 1.00 96.50 110 ASP A O 1
ATOM 795 N N . THR A 1 111 ? 17.358 7.347 -38.166 1.00 97.12 111 THR A N 1
ATOM 796 C CA . THR A 1 111 ? 16.056 6.663 -38.050 1.00 97.12 111 THR A CA 1
ATOM 797 C C . THR A 1 111 ? 16.075 5.558 -36.997 1.00 97.12 111 THR A C 1
ATOM 799 O O . THR A 1 111 ? 15.185 5.505 -36.150 1.00 97.12 111 THR A O 1
ATOM 802 N N . VAL A 1 112 ? 17.130 4.737 -36.966 1.00 97.62 112 VAL A N 1
ATOM 803 C CA . VAL A 1 112 ? 17.286 3.660 -35.979 1.00 97.62 112 VAL A CA 1
ATOM 804 C C . VAL A 1 112 ? 17.374 4.227 -34.563 1.00 97.62 112 VAL A C 1
ATOM 806 O O . VAL A 1 112 ? 16.743 3.698 -33.651 1.00 97.62 112 VAL A O 1
ATOM 809 N N . VAL A 1 113 ? 18.113 5.321 -34.362 1.00 97.56 113 VAL A N 1
ATOM 810 C CA . VAL A 1 113 ? 18.218 5.982 -33.053 1.00 97.56 113 VAL A CA 1
ATOM 811 C C . VAL A 1 113 ? 16.870 6.553 -32.614 1.00 97.56 113 VAL A C 1
ATOM 813 O O . VAL A 1 113 ? 16.499 6.413 -31.446 1.00 97.56 113 VAL A O 1
ATOM 816 N N . GLN A 1 114 ? 16.121 7.179 -33.522 1.00 97.06 114 GLN A N 1
ATOM 817 C CA . GLN A 1 114 ? 14.796 7.715 -33.212 1.00 97.06 114 GLN A CA 1
ATOM 818 C C . GLN A 1 114 ? 13.797 6.610 -32.861 1.00 97.06 114 GLN A C 1
ATOM 820 O O . GLN A 1 114 ? 13.087 6.732 -31.860 1.00 97.06 114 GLN A O 1
ATOM 825 N N . ASP A 1 115 ? 13.774 5.522 -33.629 1.00 97.12 115 ASP A N 1
ATOM 826 C CA . ASP A 1 115 ? 12.889 4.387 -33.374 1.00 97.12 115 ASP A CA 1
ATOM 827 C C . ASP A 1 115 ? 13.250 3.671 -32.070 1.00 97.12 115 ASP A C 1
ATOM 829 O O . ASP A 1 115 ? 12.366 3.439 -31.246 1.00 97.12 115 ASP A O 1
ATOM 833 N N . ALA A 1 116 ? 14.538 3.416 -31.817 1.00 97.56 116 ALA A N 1
ATOM 834 C CA . ALA A 1 116 ? 15.001 2.821 -30.563 1.00 97.56 116 ALA A CA 1
ATOM 835 C C . ALA A 1 116 ? 14.663 3.704 -29.352 1.00 97.56 116 ALA A C 1
ATOM 837 O O . ALA A 1 116 ? 14.258 3.203 -28.303 1.00 97.56 116 ALA A O 1
ATOM 838 N N . ARG A 1 117 ? 14.778 5.032 -29.491 1.00 97.56 117 ARG A N 1
ATOM 839 C CA . ARG A 1 117 ? 14.400 5.976 -28.433 1.00 97.56 117 ARG A CA 1
ATOM 840 C C . ARG A 1 117 ? 12.895 5.971 -28.176 1.00 97.56 117 ARG A C 1
ATOM 842 O O . ARG A 1 117 ? 12.497 6.001 -27.013 1.00 97.56 117 ARG A O 1
ATOM 849 N N . ARG A 1 118 ? 12.073 5.946 -29.230 1.00 97.44 118 ARG A N 1
ATOM 850 C CA . ARG A 1 118 ? 10.610 5.860 -29.108 1.00 97.44 118 ARG A CA 1
ATOM 851 C C . ARG A 1 118 ? 10.214 4.555 -28.423 1.00 97.44 118 ARG A C 1
ATOM 853 O O . ARG A 1 118 ? 9.535 4.594 -27.406 1.00 97.44 118 ARG A O 1
ATOM 860 N N . GLN A 1 119 ? 10.724 3.430 -28.916 1.00 97.50 119 GLN A N 1
ATOM 861 C CA . GLN A 1 119 ? 10.445 2.112 -28.359 1.00 97.50 119 GLN A CA 1
ATOM 862 C C . GLN A 1 119 ? 10.873 2.010 -26.890 1.00 97.50 119 GLN A C 1
ATOM 864 O O . GLN A 1 119 ? 10.067 1.628 -26.049 1.00 97.50 119 GLN A O 1
ATOM 869 N N . GLY A 1 120 ? 12.097 2.425 -26.551 1.00 97.88 120 GLY A N 1
ATOM 870 C CA . GLY A 1 120 ? 12.573 2.394 -25.167 1.00 97.88 120 GLY A CA 1
ATOM 871 C C . GLY A 1 120 ? 11.774 3.307 -24.232 1.00 97.88 120 GLY A C 1
ATOM 872 O O . GLY A 1 120 ? 11.575 2.974 -23.065 1.00 97.88 120 GLY A O 1
ATOM 873 N N . HIS A 1 121 ? 11.281 4.444 -24.733 1.00 98.00 121 HIS A N 1
ATOM 874 C CA . HIS A 1 121 ? 10.397 5.318 -23.967 1.00 98.00 121 HIS A CA 1
ATOM 875 C C . HIS A 1 121 ? 9.030 4.670 -23.723 1.00 98.00 121 HIS A C 1
ATOM 877 O O . HIS A 1 121 ? 8.552 4.679 -22.591 1.00 98.00 121 HIS A O 1
ATOM 883 N N . ASP A 1 122 ? 8.418 4.089 -24.753 1.00 97.56 122 ASP A N 1
ATOM 884 C CA . ASP A 1 122 ? 7.095 3.469 -24.657 1.00 97.56 122 ASP A CA 1
ATOM 885 C C . ASP A 1 122 ? 7.123 2.216 -23.769 1.00 97.56 122 ASP A C 1
ATOM 887 O O . ASP A 1 122 ? 6.274 2.062 -22.889 1.00 97.56 122 ASP A O 1
ATOM 891 N N . GLU A 1 123 ? 8.141 1.366 -23.923 1.00 97.44 123 GLU A N 1
ATOM 892 C CA . GLU A 1 123 ? 8.368 0.195 -23.070 1.00 97.44 123 GLU A CA 1
ATOM 893 C C . GLU A 1 123 ? 8.649 0.603 -21.619 1.00 97.44 123 GLU A C 1
ATOM 895 O O . GLU A 1 123 ? 8.051 0.053 -20.692 1.00 97.44 123 GLU A O 1
ATOM 900 N N . GLY A 1 124 ? 9.510 1.604 -21.405 1.00 97.94 124 GLY A N 1
ATOM 901 C CA . GLY A 1 124 ? 9.813 2.123 -20.072 1.00 97.94 124 GLY A CA 1
ATOM 902 C C . GLY A 1 124 ? 8.594 2.750 -19.394 1.00 97.94 124 GLY A C 1
ATOM 903 O O . GLY A 1 124 ? 8.373 2.545 -18.200 1.00 97.94 124 GLY A O 1
ATOM 904 N N . TYR A 1 125 ? 7.767 3.469 -20.154 1.00 97.81 125 TYR A N 1
ATOM 905 C CA . TYR A 1 125 ? 6.525 4.054 -19.661 1.00 97.81 125 TYR A CA 1
ATOM 906 C C . TYR A 1 125 ? 5.497 2.976 -19.302 1.00 97.81 125 TYR A C 1
ATOM 908 O O . TYR A 1 125 ? 4.899 3.038 -18.227 1.00 97.81 125 TYR A O 1
ATOM 916 N N . ALA A 1 126 ? 5.316 1.966 -20.158 1.00 97.62 126 ALA A N 1
ATOM 917 C CA . ALA A 1 126 ? 4.410 0.851 -19.898 1.00 97.62 126 ALA A CA 1
ATOM 918 C C . ALA A 1 126 ? 4.845 0.043 -18.665 1.00 97.62 126 ALA A C 1
ATOM 920 O O . ALA A 1 126 ? 4.043 -0.161 -17.754 1.00 97.62 126 ALA A O 1
ATOM 921 N N . ALA A 1 127 ? 6.124 -0.334 -18.582 1.00 97.44 127 ALA A N 1
ATOM 922 C CA . ALA A 1 127 ? 6.668 -1.054 -17.434 1.00 97.44 127 ALA A CA 1
ATOM 923 C C . ALA A 1 127 ? 6.568 -0.229 -16.140 1.00 97.44 127 ALA A C 1
ATOM 925 O O . ALA A 1 127 ? 6.159 -0.748 -15.102 1.00 97.44 127 ALA A O 1
ATOM 926 N N . GLY A 1 128 ? 6.888 1.068 -16.202 1.00 97.75 128 GLY A N 1
ATOM 927 C CA . GLY A 1 128 ? 6.760 1.978 -15.064 1.00 97.75 128 GLY A CA 1
ATOM 928 C C . GLY A 1 128 ? 5.316 2.113 -14.584 1.00 97.75 128 GLY A C 1
ATOM 929 O O . GLY A 1 128 ? 5.062 2.076 -13.380 1.00 97.75 128 GLY A O 1
ATOM 930 N N . ARG A 1 129 ? 4.361 2.202 -15.515 1.00 97.69 129 ARG A N 1
ATOM 931 C CA . ARG A 1 129 ? 2.931 2.246 -15.199 1.00 97.69 129 ARG A CA 1
ATOM 932 C C . ARG A 1 129 ? 2.459 0.960 -14.531 1.00 97.69 129 ARG A C 1
ATOM 934 O O . ARG A 1 129 ? 1.782 1.036 -13.514 1.00 97.69 129 ARG A O 1
ATOM 941 N N . GLU A 1 130 ? 2.841 -0.205 -15.047 1.00 97.50 130 GLU A N 1
ATOM 942 C CA . GLU A 1 130 ? 2.463 -1.479 -14.428 1.00 97.50 130 GLU A CA 1
ATOM 943 C C . GLU A 1 130 ? 3.017 -1.633 -13.011 1.00 97.50 130 GLU A C 1
ATOM 945 O O . GLU A 1 130 ? 2.311 -2.113 -12.126 1.00 97.50 130 GLU A O 1
ATOM 950 N N . VAL A 1 131 ? 4.274 -1.243 -12.780 1.00 97.62 131 VAL A N 1
ATOM 951 C CA . VAL A 1 131 ? 4.872 -1.279 -11.438 1.00 97.62 131 VAL A CA 1
ATOM 952 C C . VAL A 1 131 ? 4.128 -0.328 -10.502 1.00 97.62 131 VAL A C 1
ATOM 954 O O . VAL A 1 131 ? 3.735 -0.747 -9.416 1.00 97.62 131 VAL A O 1
ATOM 957 N N . ALA A 1 132 ? 3.857 0.904 -10.940 1.00 97.19 132 ALA A N 1
ATOM 958 C CA . ALA A 1 132 ? 3.105 1.878 -10.152 1.00 97.19 132 ALA A CA 1
ATOM 959 C C . ALA A 1 132 ? 1.684 1.390 -9.821 1.00 97.19 132 ALA A C 1
ATOM 961 O O . ALA A 1 132 ? 1.235 1.529 -8.684 1.00 97.19 132 ALA A O 1
ATOM 962 N N . ASP A 1 133 ? 0.988 0.775 -10.781 1.00 97.25 133 ASP A N 1
ATOM 963 C CA . ASP A 1 133 ? -0.353 0.223 -10.577 1.00 97.25 133 ASP A CA 1
ATOM 964 C C . ASP A 1 133 ? -0.334 -0.949 -9.580 1.00 97.25 133 ASP A C 1
ATOM 966 O O . ASP A 1 133 ? -1.235 -1.068 -8.743 1.00 97.25 133 ASP A O 1
ATOM 970 N N . ARG A 1 134 ? 0.695 -1.808 -9.616 1.00 97.31 134 ARG A N 1
ATOM 971 C CA . ARG A 1 134 ? 0.874 -2.887 -8.628 1.00 97.31 134 ARG A CA 1
ATOM 972 C C . ARG A 1 134 ? 1.153 -2.330 -7.233 1.00 97.31 134 ARG A C 1
ATOM 974 O O . ARG A 1 134 ? 0.437 -2.678 -6.299 1.00 97.31 134 ARG A O 1
ATOM 981 N N . GLU A 1 135 ? 2.119 -1.421 -7.100 1.00 97.50 135 GLU A N 1
ATOM 982 C CA . GLU A 1 135 ? 2.462 -0.793 -5.816 1.00 97.50 135 GLU A CA 1
ATOM 983 C C . GLU A 1 135 ? 1.269 -0.043 -5.208 1.00 97.50 135 GLU A C 1
ATOM 985 O O . GLU A 1 135 ? 1.012 -0.136 -4.005 1.00 97.50 135 GLU A O 1
ATOM 990 N N . MET A 1 136 ? 0.495 0.662 -6.038 1.00 97.50 136 MET A N 1
ATOM 991 C CA . MET A 1 136 ? -0.721 1.345 -5.604 1.00 97.50 136 MET A CA 1
ATOM 992 C C . MET A 1 136 ? -1.776 0.351 -5.110 1.00 97.50 136 MET A C 1
ATOM 994 O O . MET A 1 136 ? -2.391 0.574 -4.067 1.00 97.50 136 MET A O 1
ATOM 998 N N . ASN A 1 137 ? -1.992 -0.757 -5.823 1.00 97.12 137 ASN A N 1
ATOM 999 C CA . ASN A 1 137 ? -2.940 -1.782 -5.390 1.00 97.12 137 ASN A CA 1
ATOM 1000 C C . ASN A 1 137 ? -2.516 -2.433 -4.069 1.00 97.12 137 ASN A C 1
ATOM 1002 O O . ASN A 1 137 ? -3.352 -2.576 -3.175 1.00 97.12 137 ASN A O 1
ATOM 1006 N N . ASP A 1 138 ? -1.235 -2.748 -3.900 1.00 97.44 138 ASP A N 1
ATOM 1007 C CA . ASP A 1 138 ? -0.703 -3.293 -2.647 1.00 97.44 138 ASP A CA 1
ATOM 1008 C C . ASP A 1 138 ? -0.871 -2.297 -1.488 1.00 97.44 138 ASP A C 1
ATOM 1010 O O . ASP A 1 138 ? -1.297 -2.662 -0.383 1.00 97.44 138 ASP A O 1
ATOM 1014 N N . MET A 1 139 ? -0.633 -1.007 -1.742 1.00 97.50 139 MET A N 1
ATOM 1015 C CA . MET A 1 139 ? -0.899 0.057 -0.773 1.00 97.50 139 MET A CA 1
ATOM 1016 C C . MET A 1 139 ? -2.390 0.148 -0.416 1.00 97.50 139 MET A C 1
ATOM 1018 O O . MET A 1 139 ? -2.751 0.287 0.751 1.00 97.50 139 MET A O 1
ATOM 1022 N N . LEU A 1 140 ? -3.290 0.026 -1.391 1.00 97.56 140 LEU A N 1
ATOM 1023 C CA . LEU A 1 140 ? -4.732 0.033 -1.132 1.00 97.56 140 LEU A CA 1
ATOM 1024 C C . LEU A 1 140 ? -5.179 -1.189 -0.324 1.00 97.56 140 LEU A C 1
ATOM 1026 O O . LEU A 1 140 ? -6.025 -1.059 0.563 1.00 97.56 140 LEU A O 1
ATOM 1030 N N . VAL A 1 141 ? -4.624 -2.370 -0.602 1.00 97.56 141 VAL A N 1
ATOM 1031 C CA . VAL A 1 141 ? -4.917 -3.599 0.150 1.00 97.56 141 VAL A CA 1
ATOM 1032 C C . VAL A 1 141 ? -4.450 -3.463 1.596 1.00 97.56 141 VAL A C 1
ATOM 1034 O O . VAL A 1 141 ? -5.226 -3.729 2.515 1.00 97.56 141 VAL A O 1
ATOM 1037 N N . THR A 1 142 ? -3.224 -2.987 1.813 1.00 97.44 142 THR A N 1
ATOM 1038 C CA . THR A 1 142 ? -2.692 -2.752 3.163 1.00 97.44 142 THR A CA 1
ATOM 1039 C C . THR A 1 142 ? -3.508 -1.708 3.924 1.00 97.44 142 THR A C 1
ATOM 1041 O O . THR A 1 142 ? -3.880 -1.954 5.070 1.00 97.44 142 THR A O 1
ATOM 1044 N N . MET A 1 143 ? -3.889 -0.597 3.288 1.00 97.62 143 MET A N 1
ATOM 1045 C CA . MET A 1 143 ? -4.753 0.422 3.900 1.00 97.62 143 MET A CA 1
ATOM 1046 C C . MET A 1 143 ? -6.130 -0.129 4.282 1.00 97.62 143 MET A C 1
ATOM 1048 O O . MET A 1 143 ? -6.620 0.140 5.378 1.00 97.62 143 MET A O 1
ATOM 1052 N N . ARG A 1 144 ? -6.754 -0.940 3.418 1.00 97.31 144 ARG A N 1
ATOM 1053 C CA . ARG A 1 144 ? -8.019 -1.621 3.742 1.00 97.31 144 ARG A CA 1
ATOM 1054 C C . ARG A 1 144 ? -7.855 -2.574 4.924 1.00 97.31 144 ARG A C 1
ATOM 1056 O O . ARG A 1 144 ? -8.698 -2.568 5.815 1.00 97.31 144 ARG A O 1
ATOM 1063 N N . GLY A 1 145 ? -6.759 -3.331 4.965 1.00 97.88 145 GLY A N 1
ATOM 1064 C CA . GLY A 1 145 ? -6.424 -4.197 6.096 1.00 97.88 145 GLY A CA 1
ATOM 1065 C C . GLY A 1 145 ? -6.290 -3.418 7.405 1.00 97.88 145 GLY A C 1
ATOM 1066 O O . GLY A 1 145 ? -6.896 -3.792 8.406 1.00 97.88 145 GLY A O 1
ATOM 1067 N N . LEU A 1 146 ? -5.579 -2.287 7.387 1.00 97.88 146 LEU A N 1
ATOM 1068 C CA . LEU A 1 146 ? -5.438 -1.405 8.550 1.00 97.88 146 LEU A CA 1
ATOM 1069 C C . LEU A 1 146 ? -6.780 -0.830 9.016 1.00 97.88 146 LEU A C 1
ATOM 1071 O O . LEU A 1 146 ? -7.033 -0.772 10.219 1.00 97.88 146 LEU A O 1
ATOM 1075 N N . LEU A 1 147 ? -7.653 -0.430 8.088 1.00 98.12 147 LEU A N 1
ATOM 1076 C CA . LEU A 1 147 ? -8.990 0.066 8.422 1.00 98.12 147 LEU A CA 1
ATOM 1077 C C . LEU A 1 147 ? -9.853 -1.013 9.078 1.00 98.12 147 LEU A C 1
ATOM 1079 O O . LEU A 1 147 ? -10.533 -0.724 10.062 1.00 98.12 147 LEU A O 1
ATOM 1083 N N . GLU A 1 148 ? -9.815 -2.247 8.575 1.00 97.56 148 GLU A N 1
ATOM 1084 C CA . GLU A 1 148 ? -10.544 -3.355 9.197 1.00 97.56 148 GLU A CA 1
ATOM 1085 C C . GLU A 1 148 ? -9.977 -3.714 10.571 1.00 97.56 148 GLU A C 1
ATOM 1087 O O . GLU A 1 148 ? -10.734 -3.861 11.529 1.00 97.56 148 GLU A O 1
ATOM 1092 N N . MET A 1 149 ? -8.651 -3.745 10.723 1.00 97.69 149 MET A N 1
ATOM 1093 C CA . MET A 1 149 ? -8.023 -3.925 12.034 1.00 97.69 149 MET A CA 1
ATOM 1094 C C . MET A 1 149 ? -8.444 -2.829 13.020 1.00 97.69 149 MET A C 1
ATOM 1096 O O . MET A 1 149 ? -8.812 -3.135 14.151 1.00 97.69 149 MET A O 1
ATOM 1100 N N . ALA A 1 150 ? -8.462 -1.563 12.591 1.00 97.69 150 ALA A N 1
ATOM 1101 C CA . ALA A 1 150 ? -8.900 -0.445 13.424 1.00 97.69 150 ALA A CA 1
ATOM 1102 C C . ALA A 1 150 ? -10.386 -0.546 13.809 1.00 97.69 150 ALA A C 1
ATOM 1104 O O . ALA A 1 150 ? -10.757 -0.208 14.934 1.00 97.69 150 ALA A O 1
ATOM 1105 N N . ARG A 1 151 ? -11.249 -1.031 12.905 1.00 97.50 151 ARG A N 1
ATOM 1106 C CA . ARG A 1 151 ? -12.671 -1.283 13.193 1.00 97.50 151 ARG A CA 1
ATOM 1107 C C . ARG A 1 151 ? -12.850 -2.379 14.235 1.00 97.50 151 ARG A C 1
ATOM 1109 O O . ARG A 1 151 ? -13.598 -2.177 15.190 1.00 97.50 151 ARG A O 1
ATOM 1116 N N . VAL A 1 152 ? -12.152 -3.501 14.067 1.00 97.94 152 VAL A N 1
ATOM 1117 C CA . VAL A 1 152 ? -12.177 -4.620 15.016 1.00 97.94 152 VAL A CA 1
ATOM 1118 C C . VAL A 1 152 ? -11.669 -4.172 16.383 1.00 97.94 152 VAL A C 1
ATOM 1120 O O . VAL A 1 152 ? -12.312 -4.443 17.392 1.00 97.94 152 VAL A O 1
ATOM 1123 N N . GLU A 1 153 ? -10.559 -3.437 16.426 1.00 97.94 153 GLU A N 1
ATOM 1124 C CA . GLU A 1 153 ? -9.983 -2.954 17.682 1.00 97.94 153 GLU A CA 1
ATOM 1125 C C . GLU A 1 153 ? -10.900 -1.953 18.387 1.00 97.94 153 GLU A C 1
ATOM 1127 O O . GLU A 1 153 ? -11.109 -2.039 19.595 1.00 97.94 153 GLU A O 1
ATOM 1132 N N . ARG A 1 154 ? -11.540 -1.052 17.631 1.00 97.75 154 ARG A N 1
ATOM 1133 C CA . ARG A 1 154 ? -12.561 -0.153 18.178 1.00 97.75 154 ARG A CA 1
ATOM 1134 C C . ARG A 1 154 ? -13.720 -0.930 18.799 1.00 97.75 154 ARG A C 1
ATOM 1136 O O . ARG A 1 154 ? -14.211 -0.521 19.846 1.00 97.75 154 ARG A O 1
ATOM 1143 N N . HIS A 1 155 ? -14.175 -2.007 18.162 1.00 97.19 155 HIS A N 1
ATOM 1144 C CA . HIS A 1 155 ? -15.265 -2.814 18.705 1.00 97.19 155 HIS A CA 1
ATOM 1145 C C . HIS A 1 155 ? -14.852 -3.496 20.011 1.00 97.19 155 HIS A C 1
ATOM 1147 O O . HIS A 1 155 ? -15.538 -3.330 21.014 1.00 97.19 155 HIS A O 1
ATOM 1153 N N . LYS A 1 156 ? -13.674 -4.130 20.032 1.00 97.25 156 LYS A N 1
ATOM 1154 C CA . LYS A 1 156 ? -13.106 -4.734 21.244 1.00 97.25 156 LYS A CA 1
ATOM 1155 C C . LYS A 1 156 ? -12.946 -3.733 22.381 1.00 97.25 156 LYS A C 1
ATOM 1157 O O . LYS A 1 156 ? -13.228 -4.066 23.523 1.00 97.25 156 LYS A O 1
ATOM 1162 N N . LEU A 1 157 ? -12.508 -2.508 22.085 1.00 97.44 157 LEU A N 1
ATOM 1163 C CA . LEU A 1 157 ? -12.372 -1.457 23.092 1.00 97.44 157 LEU A CA 1
ATOM 1164 C C . LEU A 1 157 ? -13.727 -1.090 23.710 1.00 97.44 157 LEU A C 1
ATOM 1166 O O . LEU A 1 157 ? -13.811 -0.891 24.917 1.00 97.44 157 LEU A O 1
ATOM 1170 N N . ILE A 1 158 ? -14.783 -1.010 22.896 1.00 96.50 158 ILE A N 1
ATOM 1171 C CA . ILE A 1 158 ? -16.142 -0.729 23.378 1.00 96.50 158 ILE A CA 1
ATOM 1172 C C . ILE A 1 158 ? -16.655 -1.890 24.237 1.00 96.50 158 ILE A C 1
ATOM 1174 O O . ILE A 1 158 ? -17.145 -1.648 25.337 1.00 96.50 158 ILE A O 1
ATOM 1178 N N . GLU A 1 159 ? -16.496 -3.131 23.774 1.00 96.88 159 GLU A N 1
ATOM 1179 C CA . GLU A 1 159 ? -16.886 -4.330 24.529 1.00 96.88 159 GLU A CA 1
ATOM 1180 C C . GLU A 1 159 ? -16.121 -4.446 25.855 1.00 96.88 159 GLU A C 1
ATOM 1182 O O . GLU A 1 159 ? -16.699 -4.780 26.885 1.00 96.88 159 GLU A O 1
AT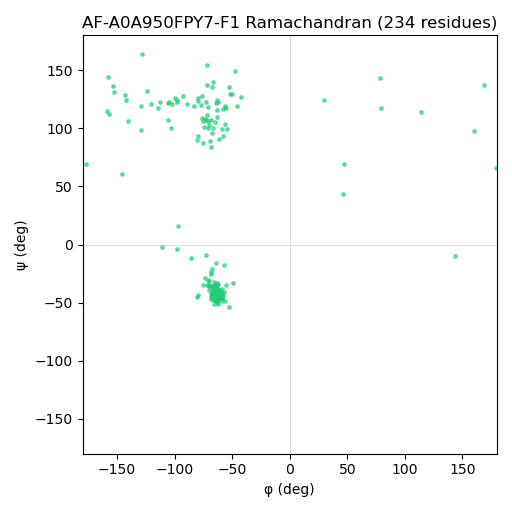OM 1187 N N . ALA A 1 160 ? -14.825 -4.124 25.859 1.00 96.19 160 ALA A N 1
ATOM 1188 C CA . ALA A 1 160 ? -14.003 -4.129 27.065 1.00 96.19 160 ALA A CA 1
ATOM 1189 C C . ALA A 1 160 ? -14.368 -2.994 28.036 1.00 96.19 160 ALA A C 1
ATOM 1191 O O . ALA A 1 160 ? -14.263 -3.172 29.249 1.00 96.19 160 ALA A O 1
ATOM 1192 N N . ALA A 1 161 ? -14.820 -1.844 27.526 1.00 97.19 161 ALA A N 1
ATOM 1193 C CA . ALA A 1 161 ? -15.236 -0.712 28.350 1.00 97.19 161 ALA A CA 1
ATOM 1194 C C . ALA A 1 161 ? -16.592 -0.942 29.039 1.00 97.19 161 ALA A C 1
ATOM 1196 O O . ALA A 1 161 ? -16.821 -0.408 30.123 1.00 97.19 161 ALA A O 1
ATOM 1197 N N . GLU A 1 162 ? -17.492 -1.735 28.453 1.00 96.00 162 GLU A N 1
ATOM 1198 C CA . GLU A 1 162 ? -18.822 -2.007 29.014 1.00 96.00 162 GLU A CA 1
ATOM 1199 C C . GLU A 1 162 ? -18.795 -2.511 30.476 1.00 96.00 162 GLU A C 1
ATOM 1201 O O . GLU A 1 162 ? -19.418 -1.870 31.332 1.00 96.00 162 GLU A O 1
ATOM 1206 N N . PRO A 1 163 ? -18.051 -3.576 30.841 1.00 96.62 163 PRO A N 1
ATOM 1207 C CA . PRO A 1 163 ? -17.996 -4.037 32.228 1.00 96.62 163 PRO A CA 1
ATOM 1208 C C . PRO A 1 163 ? -17.339 -3.020 33.171 1.00 96.62 163 PRO A C 1
ATOM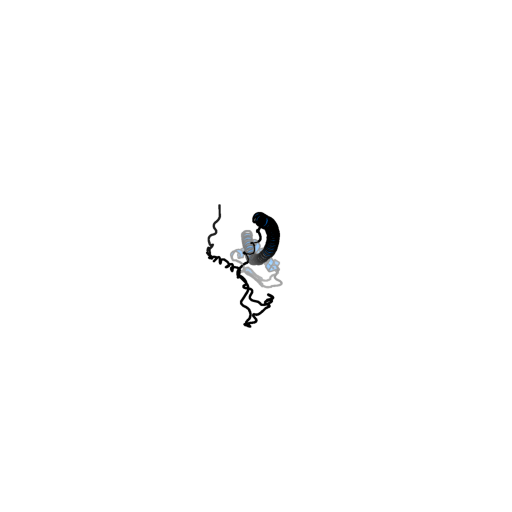 1210 O O . PRO A 1 163 ? -17.729 -2.925 34.339 1.00 96.62 163 PRO A O 1
ATOM 1213 N N . GLU A 1 164 ? -16.370 -2.234 32.693 1.00 96.81 164 GLU A N 1
ATOM 1214 C CA . GLU A 1 164 ? -15.742 -1.176 33.492 1.00 96.81 164 GLU A CA 1
ATOM 1215 C C . GLU A 1 164 ? -16.727 -0.046 33.805 1.00 96.81 164 GLU A C 1
ATOM 1217 O O . GLU A 1 164 ? -16.798 0.412 34.948 1.00 96.81 164 GLU A O 1
ATOM 1222 N N . LEU A 1 165 ? -17.541 0.355 32.825 1.00 97.44 165 LEU A N 1
ATOM 1223 C CA . LEU A 1 165 ? -18.592 1.354 33.003 1.00 97.44 165 LEU A CA 1
ATOM 1224 C C . LEU A 1 165 ? -19.676 0.870 33.967 1.00 97.44 165 LEU A C 1
ATOM 1226 O O . LEU A 1 165 ? -20.109 1.638 34.826 1.00 97.44 165 LEU A O 1
ATOM 1230 N N . VAL A 1 166 ? -20.078 -0.403 33.889 1.00 97.44 166 VAL A N 1
ATOM 1231 C CA . VAL A 1 166 ? -21.023 -0.995 34.851 1.00 97.44 166 VAL A CA 1
ATOM 1232 C C . VAL A 1 166 ? -20.436 -0.979 36.260 1.00 97.44 166 VAL A C 1
ATOM 1234 O O . VAL A 1 166 ? -21.105 -0.560 37.205 1.00 97.44 166 VAL A O 1
ATOM 1237 N N . LYS A 1 167 ? -19.171 -1.378 36.417 1.00 97.38 167 LYS A N 1
ATOM 1238 C CA . LYS A 1 167 ? -18.487 -1.351 37.715 1.00 97.38 167 LYS A CA 1
ATOM 1239 C C . LYS A 1 167 ? -18.394 0.068 38.276 1.00 97.38 167 LYS A C 1
ATOM 1241 O O . LYS A 1 167 ? -18.618 0.267 39.469 1.00 97.38 167 LYS A O 1
ATOM 1246 N N . LEU A 1 168 ? -18.103 1.051 37.426 1.00 97.31 168 LEU A N 1
ATOM 1247 C CA . LEU A 1 168 ? -18.088 2.460 37.805 1.00 97.31 168 LEU A CA 1
ATOM 1248 C C . LEU A 1 168 ? -19.480 2.935 38.241 1.00 97.31 168 LEU A C 1
ATOM 1250 O O . LEU A 1 168 ? -19.604 3.549 39.299 1.00 97.31 168 LEU A O 1
ATOM 1254 N N . ALA A 1 169 ? -20.526 2.619 37.475 1.00 97.88 169 ALA A N 1
ATOM 1255 C CA . ALA A 1 169 ? -21.902 2.982 37.802 1.00 97.88 169 ALA A CA 1
ATOM 1256 C C . ALA A 1 169 ? -22.349 2.376 39.141 1.00 97.88 169 ALA A C 1
ATOM 1258 O O . ALA A 1 169 ? -22.926 3.081 39.970 1.00 97.88 169 ALA A O 1
ATOM 1259 N N . LEU A 1 170 ? -22.022 1.103 39.389 1.00 97.50 170 LEU A N 1
ATOM 1260 C CA . LEU A 1 170 ? -22.287 0.439 40.667 1.00 97.50 170 LEU A CA 1
ATOM 1261 C C . LEU A 1 170 ? -21.526 1.098 41.821 1.00 97.50 170 LEU A C 1
ATOM 1263 O O . LEU A 1 170 ? -22.124 1.358 42.860 1.00 97.50 170 LEU A O 1
ATOM 1267 N N . GLY A 1 171 ? -20.248 1.439 41.636 1.00 97.50 171 GLY A N 1
ATOM 1268 C CA . GLY A 1 171 ? -19.465 2.139 42.659 1.00 97.50 171 GLY A CA 1
ATOM 1269 C C . GLY A 1 171 ? -20.004 3.539 42.976 1.00 97.50 171 GLY A C 1
ATOM 1270 O O . GLY A 1 171 ? -20.018 3.956 44.136 1.00 97.50 171 GLY A O 1
ATOM 1271 N N . ILE A 1 172 ? -20.499 4.262 41.965 1.00 96.94 172 ILE A N 1
ATOM 1272 C CA . ILE A 1 172 ? -21.181 5.549 42.164 1.00 96.94 172 ILE A CA 1
ATOM 1273 C C . ILE A 1 172 ? -22.482 5.336 42.944 1.00 96.94 172 ILE A C 1
ATOM 1275 O O . ILE A 1 172 ? -22.711 6.038 43.928 1.00 96.94 172 ILE A O 1
ATOM 1279 N N . ALA A 1 173 ? -23.308 4.364 42.547 1.00 96.25 173 ALA A N 1
ATOM 1280 C CA . ALA A 1 173 ? -24.563 4.057 43.227 1.00 96.25 173 ALA A CA 1
ATOM 1281 C C . ALA A 1 173 ? -24.335 3.666 44.695 1.00 96.25 173 ALA A C 1
ATOM 1283 O O . ALA A 1 173 ? -25.006 4.196 45.576 1.00 96.25 173 ALA A O 1
ATOM 1284 N N . GLU A 1 174 ? -23.349 2.812 44.973 1.00 95.69 174 GLU A N 1
ATOM 1285 C CA . GLU A 1 174 ? -22.964 2.422 46.331 1.00 95.69 174 GLU A CA 1
ATOM 1286 C C . GLU A 1 174 ? -22.557 3.640 47.168 1.00 95.69 174 GLU A C 1
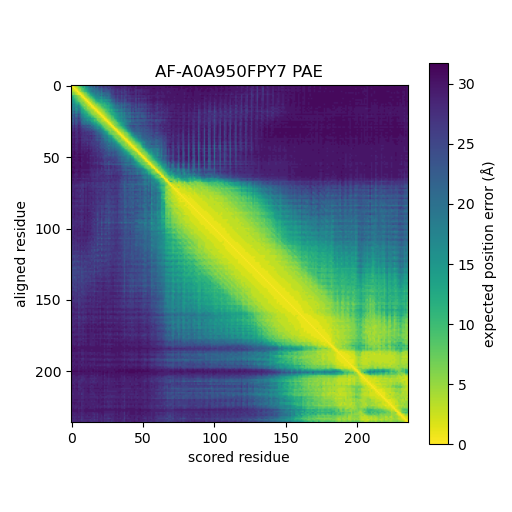ATOM 1288 O O . GLU A 1 174 ? -23.031 3.823 48.290 1.00 95.69 174 GLU A O 1
ATOM 1293 N N . ARG A 1 175 ? -21.733 4.530 46.608 1.00 95.38 175 ARG A N 1
ATOM 1294 C CA . ARG A 1 175 ? -21.285 5.739 47.306 1.00 95.38 175 ARG A CA 1
ATOM 1295 C C . ARG A 1 175 ? -22.431 6.714 47.582 1.00 95.38 175 ARG A C 1
ATOM 1297 O O . ARG A 1 175 ? -22.490 7.269 48.678 1.00 95.38 175 ARG A O 1
ATOM 1304 N N . VAL A 1 176 ? -23.342 6.900 46.627 1.00 94.00 176 VAL A N 1
ATOM 1305 C CA . VAL A 1 176 ? -24.539 7.738 46.799 1.00 94.00 176 VAL A CA 1
ATOM 1306 C C . VAL A 1 176 ? -25.473 7.140 47.853 1.00 94.00 176 VAL A C 1
ATOM 1308 O O . VAL A 1 176 ? -25.919 7.862 48.740 1.00 94.00 176 VAL A O 1
ATOM 1311 N N . LEU A 1 177 ? -25.726 5.828 47.812 1.00 89.38 177 LEU A N 1
ATOM 1312 C CA . LEU A 1 177 ? -26.570 5.141 48.794 1.00 89.38 177 LEU A CA 1
ATOM 1313 C C . LEU A 1 177 ? -25.982 5.222 50.203 1.00 89.38 177 LEU A C 1
ATOM 1315 O O . LEU A 1 177 ? -26.699 5.563 51.141 1.00 89.38 177 LEU A O 1
ATOM 1319 N N . HIS A 1 178 ? -24.680 4.977 50.361 1.00 89.19 178 HIS A N 1
ATOM 1320 C CA . HIS A 1 178 ? -24.012 5.126 51.654 1.00 89.19 178 HIS A CA 1
ATOM 1321 C C . HIS A 1 178 ? -24.106 6.556 52.186 1.00 89.19 178 HIS A C 1
ATOM 1323 O O . HIS A 1 178 ? -24.371 6.745 53.373 1.00 89.19 178 HIS A O 1
ATOM 1329 N N . GLN A 1 179 ? -23.939 7.563 51.326 1.00 90.19 179 GLN A N 1
ATOM 1330 C CA . GLN A 1 179 ? -24.099 8.956 51.731 1.00 90.19 179 GLN A CA 1
ATOM 1331 C C . GLN A 1 179 ? -25.546 9.266 52.138 1.00 90.19 179 GLN A C 1
ATOM 1333 O O . GLN A 1 179 ? -25.756 9.910 53.163 1.00 90.19 179 GLN A O 1
ATOM 1338 N N . GLN A 1 180 ? -26.537 8.776 51.391 1.00 87.25 180 GLN A N 1
ATOM 1339 C CA . GLN A 1 180 ? -27.947 9.007 51.697 1.00 87.25 180 GLN A CA 1
ATOM 1340 C C . GLN A 1 180 ? -28.365 8.350 53.018 1.00 87.25 180 GLN A C 1
ATOM 1342 O O . GLN A 1 180 ? -29.001 9.001 53.838 1.00 87.25 180 GLN A O 1
ATOM 1347 N N . ILE A 1 181 ? -27.957 7.101 53.263 1.00 85.94 181 ILE A N 1
ATOM 1348 C CA . ILE A 1 181 ? -28.244 6.384 54.519 1.00 85.94 181 ILE A CA 1
ATOM 1349 C C . ILE A 1 181 ? -27.527 7.044 55.707 1.00 85.94 181 ILE A C 1
ATOM 1351 O O . ILE A 1 181 ? -28.060 7.079 56.817 1.00 85.94 181 ILE A O 1
ATOM 1355 N N . ALA A 1 182 ? -26.320 7.580 55.494 1.00 83.38 182 ALA A N 1
ATOM 1356 C CA . ALA A 1 182 ? -25.590 8.299 56.534 1.00 83.38 182 ALA A CA 1
ATOM 1357 C C . ALA A 1 182 ? -26.260 9.631 56.913 1.00 83.38 182 ALA A C 1
ATOM 1359 O O . ALA A 1 182 ? -26.216 10.013 58.083 1.00 83.38 182 ALA A O 1
ATOM 1360 N N . LEU A 1 183 ? -26.864 10.327 55.943 1.00 84.00 183 LEU A N 1
ATOM 1361 C CA . LEU A 1 183 ? -27.559 11.599 56.156 1.00 84.00 183 LEU A CA 1
ATOM 1362 C C . LEU A 1 183 ? -28.968 11.407 56.727 1.00 84.00 183 LEU A C 1
ATOM 1364 O O . LEU A 1 183 ? -29.347 12.115 57.656 1.00 84.00 183 LEU A O 1
ATOM 1368 N N . ASP A 1 184 ? -29.724 10.447 56.197 1.00 82.81 184 ASP A N 1
ATOM 1369 C CA . ASP A 1 184 ? -31.097 10.166 56.602 1.00 82.81 184 ASP A CA 1
ATOM 1370 C C . ASP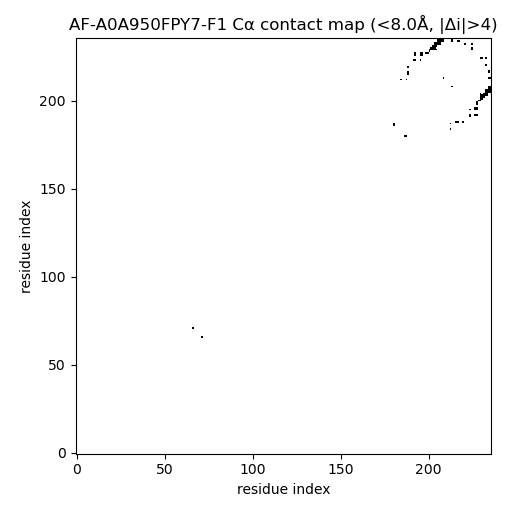 A 1 184 ? -31.290 8.675 56.909 1.00 82.81 184 ASP A C 1
ATOM 1372 O O . ASP A 1 184 ? -31.530 7.838 56.036 1.00 82.81 184 ASP A O 1
ATOM 1376 N N . ARG A 1 185 ? -31.235 8.342 58.203 1.00 76.81 185 ARG A N 1
ATOM 1377 C CA . ARG A 1 185 ? -31.517 6.983 58.690 1.00 76.81 185 ARG A CA 1
ATOM 1378 C C . ARG A 1 185 ? -33.005 6.612 58.631 1.00 76.81 185 ARG A C 1
ATOM 1380 O O . ARG A 1 185 ? -33.334 5.446 58.842 1.00 76.81 185 ARG A O 1
ATOM 1387 N N . GLY A 1 186 ? -33.903 7.559 58.343 1.00 80.38 186 GLY A N 1
ATOM 1388 C CA . GLY A 1 186 ? -35.333 7.311 58.137 1.00 80.38 186 GLY A CA 1
ATOM 1389 C C . GLY A 1 186 ? -35.630 6.512 56.865 1.00 80.38 186 GLY A C 1
ATOM 1390 O O . GLY A 1 186 ? -36.618 5.779 56.814 1.00 80.38 186 GLY A O 1
ATOM 1391 N N . VAL A 1 187 ? -34.721 6.545 55.882 1.00 85.06 187 VAL A N 1
ATOM 1392 C CA . VAL A 1 187 ? -34.832 5.793 54.620 1.00 85.06 187 VAL A CA 1
ATOM 1393 C C . VAL A 1 187 ? -35.018 4.289 54.856 1.00 85.06 187 VAL A C 1
ATOM 1395 O O . VAL A 1 187 ? -35.763 3.638 54.125 1.00 85.06 187 VAL A O 1
ATOM 1398 N N . VAL A 1 188 ? -34.402 3.724 55.902 1.00 84.50 188 VAL A N 1
ATOM 1399 C CA . VAL A 1 188 ? -34.516 2.289 56.216 1.00 84.50 188 VAL A CA 1
ATOM 1400 C C . VAL A 1 188 ? -35.951 1.920 56.614 1.00 84.50 188 VAL A C 1
ATOM 1402 O O . VAL A 1 188 ? -36.454 0.875 56.201 1.00 84.50 188 VAL A O 1
ATOM 1405 N N . VAL A 1 189 ? -36.634 2.789 57.369 1.00 85.56 189 VAL A N 1
ATOM 1406 C CA . VAL A 1 189 ? -38.031 2.584 57.789 1.00 85.56 189 VAL A CA 1
ATOM 1407 C C . VAL A 1 189 ? -38.964 2.664 56.583 1.00 85.56 189 VAL A C 1
ATOM 1409 O O . VAL A 1 189 ? -39.794 1.777 56.398 1.00 85.56 189 VAL A O 1
ATOM 1412 N N . GLU A 1 190 ? -38.786 3.655 55.710 1.00 86.94 190 GLU A N 1
ATOM 1413 C CA . GLU A 1 190 ? -39.572 3.795 54.474 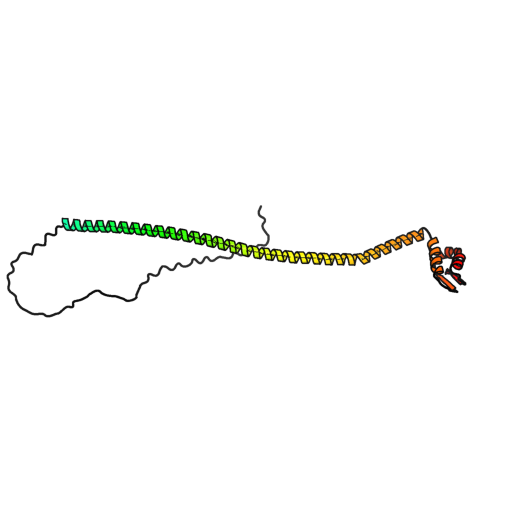1.00 86.94 190 GLU A CA 1
ATOM 1414 C C . GLU A 1 190 ? -39.364 2.616 53.505 1.00 86.94 190 GLU A C 1
ATOM 1416 O O . GLU A 1 190 ? -40.316 2.114 52.893 1.00 86.94 190 GLU A O 1
ATOM 1421 N N . MET A 1 191 ? -38.137 2.089 53.418 1.00 86.75 191 MET A N 1
ATOM 1422 C CA . MET A 1 191 ? -37.860 0.854 52.680 1.00 86.75 191 MET A CA 1
ATOM 1423 C C . MET A 1 191 ? -38.612 -0.345 53.271 1.00 86.75 191 MET A C 1
ATOM 1425 O O . MET A 1 191 ? -39.186 -1.132 52.515 1.00 86.75 191 MET A O 1
ATOM 1429 N N . ALA A 1 192 ? -38.653 -0.481 54.600 1.00 85.56 192 ALA A N 1
ATOM 1430 C CA . ALA A 1 192 ? -39.409 -1.546 55.254 1.00 85.56 192 ALA A CA 1
ATOM 1431 C C . ALA A 1 192 ? -40.923 -1.393 55.051 1.00 85.56 192 ALA A C 1
ATOM 1433 O O . ALA A 1 192 ? -41.575 -2.384 54.728 1.00 85.56 192 ALA A O 1
ATOM 1434 N N . LYS A 1 193 ? -41.472 -0.173 55.146 1.00 86.81 193 LYS A N 1
ATOM 1435 C CA . LYS A 1 193 ? -42.884 0.124 54.838 1.00 86.81 193 LYS A CA 1
ATOM 1436 C C . LYS A 1 193 ? -43.240 -0.306 53.416 1.00 86.81 193 LYS A C 1
ATOM 1438 O O . LYS A 1 193 ? -44.211 -1.028 53.210 1.00 86.81 193 LYS A O 1
ATOM 1443 N N . THR A 1 194 ? -42.407 0.066 52.444 1.00 87.25 194 THR A N 1
ATOM 1444 C CA . THR A 1 194 ? -42.609 -0.286 51.031 1.00 87.25 194 THR A CA 1
ATOM 1445 C C . THR A 1 194 ? -42.514 -1.795 50.795 1.00 87.25 194 THR A C 1
ATOM 1447 O O . THR A 1 194 ? -43.310 -2.358 50.044 1.00 87.25 194 THR A O 1
ATOM 1450 N N . ALA A 1 195 ? -41.548 -2.471 51.423 1.00 86.75 195 ALA A N 1
ATOM 1451 C CA . ALA A 1 195 ? -41.394 -3.920 51.309 1.00 86.75 195 ALA A CA 1
ATOM 1452 C C . ALA A 1 195 ? -42.577 -4.670 51.938 1.00 86.75 195 ALA A C 1
ATOM 1454 O O . ALA A 1 195 ? -43.065 -5.637 51.355 1.00 86.75 195 ALA A O 1
ATOM 1455 N N . ILE A 1 196 ? -43.059 -4.198 53.091 1.00 85.12 196 ILE A N 1
ATOM 1456 C CA . ILE A 1 196 ? -44.217 -4.756 53.787 1.00 85.12 196 ILE A CA 1
ATOM 1457 C C . ILE A 1 196 ? -45.504 -4.539 52.990 1.00 85.12 196 ILE A C 1
ATOM 1459 O O . ILE A 1 196 ? -46.257 -5.487 52.816 1.00 85.12 196 ILE A O 1
ATOM 1463 N N . GLY A 1 197 ? -45.722 -3.351 52.424 1.00 82.50 197 GLY A N 1
ATOM 1464 C CA . GLY A 1 197 ? -46.905 -3.065 51.603 1.00 82.50 197 GLY A CA 1
ATOM 1465 C C . GLY A 1 197 ? -46.995 -3.885 50.307 1.00 82.50 197 GLY A C 1
ATOM 1466 O O . GLY A 1 197 ? -48.056 -3.960 49.697 1.00 82.50 197 GLY A O 1
ATOM 1467 N N . ARG A 1 198 ? -45.898 -4.523 49.871 1.00 84.62 198 ARG A N 1
ATOM 1468 C CA . ARG A 1 198 ? -45.898 -5.471 48.740 1.00 84.62 198 ARG A CA 1
ATOM 1469 C C . ARG A 1 198 ? -46.269 -6.899 49.145 1.00 84.62 198 ARG A C 1
ATOM 1471 O O . ARG A 1 198 ? -46.467 -7.739 48.266 1.00 84.62 198 ARG A O 1
ATOM 1478 N N . LEU A 1 199 ? -46.316 -7.206 50.440 1.00 81.69 199 LEU A N 1
ATOM 1479 C CA . LEU A 1 199 ? -46.740 -8.511 50.936 1.00 81.69 199 LEU A CA 1
ATOM 1480 C C . LEU A 1 199 ? -48.270 -8.566 50.926 1.00 81.69 199 LEU A C 1
ATOM 1482 O O . LEU A 1 199 ? -48.926 -7.718 51.516 1.00 81.69 199 LEU A O 1
ATOM 1486 N N . ILE A 1 200 ? -48.832 -9.583 50.278 1.00 70.44 200 ILE A N 1
ATOM 1487 C CA . ILE A 1 200 ? -50.274 -9.851 50.297 1.00 70.44 200 ILE A CA 1
ATOM 1488 C C . ILE A 1 200 ? -50.538 -10.942 51.343 1.00 70.44 200 ILE A C 1
ATOM 1490 O O . ILE A 1 200 ? -49.924 -12.010 51.275 1.00 70.44 200 ILE A O 1
ATOM 1494 N N . GLU A 1 201 ? -51.419 -10.638 52.303 1.00 64.06 201 GLU A N 1
ATOM 1495 C CA . GLU A 1 201 ? -52.050 -11.559 53.268 1.00 64.06 201 GLU A CA 1
ATOM 1496 C C . GLU A 1 201 ? -51.087 -12.540 53.966 1.00 64.06 201 GLU A C 1
ATOM 1498 O O . GLU A 1 201 ? -51.111 -13.754 53.748 1.00 64.06 201 GLU A O 1
ATOM 1503 N N . ARG A 1 202 ? -50.212 -12.023 54.841 1.00 69.44 202 ARG A N 1
ATOM 1504 C CA . ARG A 1 202 ? -49.302 -12.848 55.657 1.00 69.44 202 ARG A CA 1
ATOM 1505 C C . ARG A 1 202 ? -49.546 -12.620 57.148 1.00 69.44 202 ARG A C 1
ATOM 1507 O O . ARG A 1 202 ? -49.334 -11.525 57.652 1.00 69.44 202 ARG A O 1
ATOM 1514 N N . ASP A 1 203 ? -49.890 -13.686 57.872 1.00 73.81 203 ASP A N 1
ATOM 1515 C CA . ASP A 1 203 ? -50.163 -13.634 59.320 1.00 73.81 203 ASP A CA 1
ATOM 1516 C C . ASP A 1 203 ? -48.920 -13.344 60.183 1.00 73.81 203 ASP A C 1
ATOM 1518 O O . ASP A 1 203 ? -49.034 -12.859 61.309 1.00 73.81 203 ASP A O 1
ATOM 1522 N N . THR A 1 204 ? -47.712 -13.672 59.712 1.00 80.25 204 THR A N 1
ATOM 1523 C CA . THR A 1 204 ? -46.469 -13.472 60.476 1.00 80.25 204 THR A CA 1
ATOM 1524 C C . THR A 1 204 ? -45.330 -13.028 59.566 1.00 80.25 204 THR A C 1
ATOM 1526 O O . THR A 1 204 ? -44.977 -13.725 58.613 1.00 80.25 204 THR A O 1
ATOM 1529 N N . VAL A 1 205 ? -44.713 -11.892 59.896 1.00 83.44 205 VAL A N 1
ATOM 1530 C CA . VAL A 1 205 ? -43.569 -11.322 59.172 1.00 83.44 205 VAL A CA 1
ATOM 1531 C C . VAL A 1 205 ? -42.408 -11.120 60.142 1.00 83.44 205 VAL A C 1
ATOM 1533 O O . VAL A 1 205 ? -42.578 -10.593 61.242 1.00 83.44 205 VAL A O 1
ATOM 1536 N N . THR A 1 206 ? -41.214 -11.568 59.745 1.00 85.62 206 THR A N 1
ATOM 1537 C CA . THR A 1 206 ? -39.974 -11.337 60.499 1.00 85.62 206 THR A CA 1
ATOM 1538 C C . THR A 1 206 ? -39.046 -10.442 59.688 1.00 85.62 206 THR A C 1
ATOM 1540 O O . THR A 1 206 ? -38.613 -10.835 58.606 1.00 85.62 206 THR A O 1
ATOM 1543 N N . VAL A 1 207 ? -38.735 -9.256 60.208 1.00 85.38 207 VAL A N 1
ATOM 1544 C CA . VAL A 1 207 ? -37.826 -8.290 59.579 1.00 85.38 207 VAL A CA 1
ATOM 1545 C C . VAL A 1 207 ? -36.483 -8.371 60.291 1.00 85.38 207 VAL A C 1
ATOM 1547 O O . VAL A 1 207 ? -36.420 -8.175 61.503 1.00 85.38 207 VAL A O 1
ATOM 1550 N N . ARG A 1 208 ? -35.424 -8.693 59.543 1.00 88.00 208 ARG A N 1
ATOM 1551 C CA . ARG A 1 208 ? -34.054 -8.762 60.064 1.00 88.00 208 ARG A CA 1
ATOM 1552 C C . ARG A 1 208 ? -33.316 -7.473 59.741 1.00 88.00 208 ARG A C 1
ATOM 1554 O O . ARG A 1 208 ? -33.214 -7.134 58.563 1.00 88.00 208 ARG A O 1
ATOM 1561 N N . VAL A 1 209 ? -32.806 -6.781 60.754 1.00 87.38 209 VAL A N 1
ATOM 1562 C CA . VAL A 1 209 ? -32.151 -5.471 60.590 1.00 87.38 209 VAL A CA 1
ATOM 1563 C C . VAL A 1 209 ? -30.778 -5.426 61.251 1.00 87.38 209 VAL A C 1
ATOM 1565 O O . VAL A 1 209 ? -30.414 -6.285 62.050 1.00 87.38 209 VAL A O 1
ATOM 1568 N N . ASN A 1 210 ? -29.977 -4.424 60.887 1.00 86.50 210 ASN A N 1
ATOM 1569 C CA . ASN A 1 210 ? -28.714 -4.162 61.566 1.00 86.50 210 ASN A CA 1
ATOM 1570 C C . ASN A 1 210 ? -28.995 -3.707 63.018 1.00 86.50 210 ASN A C 1
ATOM 1572 O O . ASN A 1 210 ? -29.907 -2.900 63.214 1.00 86.50 210 ASN A O 1
ATOM 1576 N N . PRO A 1 211 ? -28.217 -4.151 64.029 1.00 85.25 211 PRO A N 1
ATOM 1577 C CA . PRO A 1 211 ? -28.360 -3.689 65.413 1.00 85.25 211 PRO A CA 1
ATOM 1578 C C . PRO A 1 211 ? -28.408 -2.165 65.575 1.00 85.25 211 PRO A C 1
ATOM 1580 O O . PRO A 1 211 ? -29.122 -1.669 66.441 1.00 85.25 211 PRO A O 1
ATOM 1583 N N . ALA A 1 212 ? -27.693 -1.421 64.724 1.00 83.69 212 ALA A N 1
ATOM 1584 C CA . ALA A 1 212 ? -27.673 0.040 64.751 1.00 83.69 212 ALA A CA 1
ATOM 1585 C C . ALA A 1 212 ? -29.015 0.695 64.360 1.00 83.69 212 ALA A C 1
ATOM 1587 O O . ALA A 1 212 ? -29.250 1.848 64.717 1.00 83.69 212 ALA A O 1
ATOM 1588 N N . ASP A 1 213 ? -29.887 -0.023 63.647 1.00 84.25 213 ASP A N 1
ATOM 1589 C CA . ASP A 1 213 ? -31.176 0.481 63.150 1.00 84.25 213 ASP A CA 1
ATOM 1590 C C . ASP A 1 213 ? -32.379 -0.176 63.859 1.00 84.25 213 ASP A C 1
ATOM 1592 O O . ASP A 1 213 ? -33.535 0.174 63.617 1.00 84.25 213 ASP A O 1
ATOM 1596 N N . LEU A 1 214 ? -32.113 -1.115 64.773 1.00 85.94 214 LEU A N 1
ATOM 1597 C CA . LEU A 1 214 ? -33.116 -1.923 65.467 1.00 85.94 214 LEU A CA 1
ATOM 1598 C C . LEU A 1 214 ? -34.013 -1.085 66.383 1.00 85.94 214 LEU A C 1
ATOM 1600 O O . LEU A 1 214 ? -35.227 -1.282 66.413 1.00 85.94 214 LEU A O 1
ATOM 1604 N N . GLU A 1 215 ? -33.429 -0.135 67.109 1.00 84.06 215 GLU A N 1
ATOM 1605 C CA . GLU A 1 215 ? -34.158 0.745 68.028 1.00 84.06 215 GLU A CA 1
ATOM 1606 C C . GLU A 1 215 ? -35.155 1.631 67.267 1.00 84.06 215 GLU A C 1
ATOM 1608 O O . GLU A 1 215 ? -36.346 1.653 67.573 1.00 84.06 215 GLU A O 1
ATOM 1613 N N . ARG A 1 216 ? -34.703 2.213 66.154 1.00 83.19 216 ARG A N 1
ATOM 1614 C CA . ARG A 1 216 ? -35.506 3.067 65.271 1.00 83.19 216 ARG A CA 1
ATOM 1615 C C . ARG A 1 216 ? -36.649 2.300 64.587 1.00 83.19 216 ARG A C 1
ATOM 1617 O O . ARG A 1 216 ? -37.746 2.828 64.416 1.00 83.19 216 ARG A O 1
ATOM 1624 N N . MET A 1 217 ? -36.420 1.032 64.236 1.00 84.62 217 MET A N 1
ATOM 1625 C CA . MET A 1 217 ? -37.453 0.132 63.702 1.00 84.62 217 MET A CA 1
ATOM 1626 C C . MET A 1 217 ? -38.487 -0.297 64.745 1.00 84.62 217 MET A C 1
ATOM 1628 O O . MET A 1 217 ? -39.642 -0.537 64.395 1.00 84.62 217 MET A O 1
ATOM 1632 N N . ARG A 1 218 ? -38.099 -0.399 66.023 1.00 83.69 218 ARG A N 1
ATOM 1633 C CA . ARG A 1 218 ? -39.039 -0.678 67.119 1.00 83.69 218 ARG A CA 1
ATOM 1634 C C . ARG A 1 218 ? -39.952 0.509 67.393 1.00 83.69 218 ARG A C 1
ATOM 1636 O O . ARG A 1 218 ? -41.138 0.290 67.608 1.00 83.69 218 ARG A O 1
ATOM 1643 N N . GLU A 1 219 ? -39.420 1.727 67.334 1.00 85.75 219 GLU A N 1
ATOM 1644 C CA . GLU A 1 219 ? -40.210 2.958 67.482 1.00 85.75 219 GLU A CA 1
ATOM 1645 C C . GLU A 1 219 ? -41.319 3.061 66.423 1.00 85.75 219 GLU A C 1
ATOM 1647 O O . GLU A 1 219 ? -42.440 3.435 66.746 1.00 85.75 219 GLU A O 1
ATOM 1652 N N . HIS A 1 220 ? -41.046 2.647 65.181 1.00 84.56 220 HIS A N 1
ATOM 1653 C CA . HIS A 1 220 ? -42.003 2.715 64.065 1.00 84.56 220 HIS A CA 1
ATOM 1654 C C . HIS A 1 220 ? -42.752 1.393 63.819 1.00 84.56 220 HIS A C 1
ATOM 1656 O O . HIS A 1 220 ? -43.354 1.193 62.761 1.00 84.56 220 HIS A O 1
ATOM 1662 N N . ARG A 1 221 ? -42.725 0.459 64.782 1.00 82.50 221 ARG A N 1
ATOM 1663 C CA . ARG A 1 221 ? -43.332 -0.875 64.642 1.00 82.50 221 ARG A CA 1
ATOM 1664 C C . ARG A 1 221 ? -44.830 -0.808 64.352 1.00 82.50 221 ARG A C 1
ATOM 1666 O O . ARG A 1 221 ? -45.324 -1.577 63.529 1.00 82.50 221 ARG A O 1
ATOM 1673 N N . ASP A 1 222 ? -45.539 0.087 65.027 1.00 81.19 222 ASP A N 1
ATOM 1674 C CA . ASP A 1 222 ? -46.997 0.173 64.933 1.00 81.19 222 ASP A CA 1
ATOM 1675 C C . ASP A 1 222 ? -47.439 0.747 63.577 1.00 81.19 222 ASP A C 1
ATOM 1677 O O . ASP A 1 222 ? -48.400 0.260 62.981 1.00 81.19 222 ASP A O 1
ATOM 1681 N N . GLU A 1 223 ? -46.667 1.686 63.017 1.00 82.25 223 GLU A N 1
ATOM 1682 C CA . GLU A 1 223 ? -46.873 2.192 61.653 1.00 82.25 223 GLU A CA 1
ATOM 1683 C C . GLU A 1 223 ? -46.667 1.099 60.594 1.00 82.25 223 GLU A C 1
ATOM 1685 O O . GLU A 1 223 ? -47.426 1.004 59.630 1.00 82.25 223 GLU A O 1
ATOM 1690 N N . LEU A 1 224 ? -45.655 0.244 60.776 1.00 80.44 224 LEU A N 1
ATOM 1691 C CA . LEU A 1 224 ? -45.358 -0.864 59.861 1.00 80.44 224 LEU A CA 1
ATOM 1692 C C . LEU A 1 224 ? -46.470 -1.929 59.861 1.00 80.44 224 LEU A C 1
ATOM 1694 O O . LEU A 1 224 ? -46.766 -2.502 58.813 1.00 80.44 224 LEU A O 1
ATOM 1698 N N . ILE A 1 225 ? -47.097 -2.183 61.015 1.00 79.88 225 ILE A N 1
ATOM 1699 C CA . ILE A 1 225 ? -48.237 -3.108 61.139 1.00 79.88 225 ILE A CA 1
ATOM 1700 C C . ILE A 1 225 ? -49.471 -2.550 60.431 1.00 79.88 225 ILE A C 1
ATOM 1702 O O . ILE A 1 225 ? -50.137 -3.29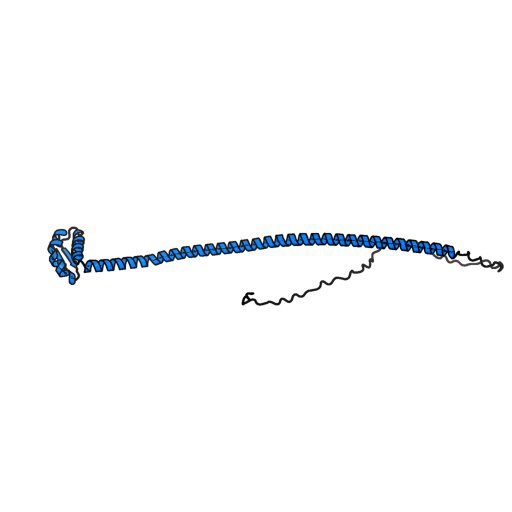0 59.708 1.00 79.88 225 ILE A O 1
ATOM 1706 N N . ALA A 1 226 ? -49.740 -1.252 60.596 1.00 80.88 226 ALA A N 1
ATOM 1707 C CA . ALA A 1 226 ? -50.897 -0.594 59.999 1.00 80.88 226 ALA A CA 1
ATOM 1708 C C . ALA A 1 226 ? -50.875 -0.620 58.460 1.00 80.88 226 ALA A C 1
ATOM 1710 O O . ALA A 1 226 ? -51.924 -0.736 57.834 1.00 80.88 226 ALA A O 1
ATOM 1711 N N . ILE A 1 227 ? -49.691 -0.539 57.844 1.00 80.69 227 ILE A N 1
ATOM 1712 C CA . ILE A 1 227 ? -49.537 -0.531 56.378 1.00 80.69 227 ILE A CA 1
ATOM 1713 C C . ILE A 1 227 ? -49.727 -1.924 55.762 1.00 80.69 227 ILE A C 1
ATOM 1715 O O . ILE A 1 227 ? -50.229 -2.033 54.646 1.00 80.69 227 ILE A O 1
ATOM 1719 N N . GLY A 1 228 ? -49.298 -2.980 56.455 1.00 72.50 228 GLY A N 1
ATOM 1720 C CA . GLY A 1 228 ? -49.322 -4.347 55.925 1.00 72.50 228 GLY A CA 1
ATOM 1721 C C . GLY A 1 228 ? -50.519 -5.200 56.351 1.00 72.50 228 GLY A C 1
ATOM 1722 O O . GLY A 1 228 ? -50.578 -6.355 55.939 1.00 72.50 228 GLY A O 1
ATOM 1723 N N . ASP A 1 229 ? -51.402 -4.683 57.215 1.00 73.94 229 ASP A N 1
ATOM 1724 C CA . ASP A 1 229 ? -52.478 -5.441 57.885 1.00 73.94 229 ASP A CA 1
ATOM 1725 C C . ASP A 1 229 ? -51.981 -6.783 58.478 1.00 73.94 229 ASP A C 1
ATOM 1727 O O . ASP A 1 229 ? -52.569 -7.854 58.318 1.00 73.94 229 ASP A O 1
ATOM 1731 N N . ILE A 1 230 ? -50.805 -6.744 59.120 1.00 77.19 230 ILE A N 1
ATOM 1732 C CA . ILE A 1 230 ? -50.097 -7.941 59.603 1.00 77.19 230 ILE A CA 1
ATOM 1733 C C . ILE A 1 230 ? -50.484 -8.233 61.055 1.00 77.19 230 ILE A C 1
ATOM 1735 O O . ILE A 1 230 ? -50.295 -7.397 61.937 1.00 77.19 230 ILE A O 1
ATOM 1739 N N . ARG A 1 231 ? -50.902 -9.470 61.355 1.00 73.12 231 ARG A N 1
ATOM 1740 C CA . ARG A 1 231 ? -51.244 -9.887 62.731 1.00 73.12 231 ARG A CA 1
ATOM 1741 C C . ARG A 1 231 ? -50.042 -9.992 63.667 1.00 73.12 231 ARG A C 1
ATOM 1743 O O . ARG A 1 231 ? -50.173 -9.725 64.859 1.00 73.12 231 ARG A O 1
ATOM 1750 N N . ASN A 1 232 ? -48.880 -10.411 63.162 1.00 78.88 232 ASN A N 1
ATOM 1751 C CA . ASN A 1 232 ? -47.691 -10.611 63.989 1.00 78.88 232 ASN A CA 1
ATOM 1752 C C . ASN A 1 232 ? -46.394 -10.149 63.294 1.00 78.88 232 ASN A C 1
ATOM 1754 O O . ASN A 1 232 ? -45.875 -10.821 62.401 1.00 78.88 232 ASN A O 1
ATOM 1758 N N . LEU A 1 233 ? -45.840 -9.011 63.733 1.00 81.75 233 LEU A N 1
ATOM 1759 C CA . LEU A 1 233 ? -44.558 -8.471 63.258 1.00 81.75 233 LEU A CA 1
ATOM 1760 C C . LEU A 1 233 ? -43.456 -8.667 64.309 1.00 81.75 233 LEU A C 1
ATOM 1762 O O . LEU A 1 233 ? -43.552 -8.148 65.430 1.00 81.75 233 LEU A O 1
ATOM 1766 N N . ARG A 1 234 ? -42.390 -9.377 63.919 1.00 83.12 234 ARG A N 1
ATOM 1767 C CA . ARG A 1 234 ? -41.170 -9.583 64.714 1.00 83.12 234 ARG A CA 1
ATOM 1768 C C . ARG A 1 234 ? -39.987 -8.867 64.055 1.00 83.12 234 ARG A C 1
ATOM 1770 O O . ARG A 1 234 ? -39.651 -9.171 62.917 1.00 83.12 234 ARG A O 1
ATOM 1777 N N . VAL A 1 235 ? -39.334 -7.961 64.780 1.00 82.50 235 VAL A N 1
ATOM 1778 C CA . VAL A 1 235 ? -38.100 -7.285 64.337 1.00 82.50 235 VAL A CA 1
ATOM 1779 C C . VAL A 1 235 ? -36.924 -7.888 65.103 1.00 82.50 235 VAL A C 1
ATOM 1781 O O . VAL A 1 235 ? -36.961 -7.909 66.338 1.00 82.50 235 VAL A O 1
ATOM 1784 N N . VAL A 1 236 ? -35.937 -8.427 64.380 1.00 81.38 236 VAL A N 1
ATOM 1785 C CA . VAL A 1 236 ? -34.774 -9.147 64.936 1.00 81.38 236 VAL A CA 1
ATOM 1786 C C . VAL A 1 236 ? -33.472 -8.566 64.413 1.00 81.38 236 VAL A C 1
ATOM 1788 O O . VAL A 1 236 ? -33.406 -8.277 63.198 1.00 81.38 236 VAL A O 1
#

Sequence (236 aa):
MGRVVKGSHIRIERYQLRVPEVAAPQLETATGAGDASSPDAFGFGESADAFLLDAPLGGAPPAAPAVDVVALRAEAQAVIDDAARNAELLIADAHTRARTLVEDAAARADTVVQDARRQGHDEGYAAGREVADREMNDMLVTMRGLLEMARVERHKLIEAAEPELVKLALGIAERVLHQQIALDRGVVVEMAKTAIGRLIERDTVTVRVNPADLERMREHRDELIAIGDIRNLRVV

Mean predicted aligned error: 19.22 Å

Solvent-accessible surface area (backbone atoms only — not comparable to full-atom values): 14664 Å² total; per-residue (Å²): 140,84,87,82,75,91,79,79,78,83,77,83,75,81,79,79,83,75,76,80,81,77,76,72,83,75,80,77,78,84,80,77,87,87,79,94,79,77,87,87,77,82,82,90,79,89,75,90,80,85,89,79,95,87,77,78,94,78,74,77,80,79,74,71,76,82,72,53,68,64,59,56,49,52,54,53,49,51,53,51,54,51,51,50,53,52,50,52,52,51,51,53,50,51,52,50,54,51,48,53,50,51,53,52,49,50,55,50,49,52,51,52,52,53,51,52,49,50,51,53,49,52,52,50,49,51,54,49,49,53,52,50,54,49,54,50,49,54,51,51,52,51,51,52,50,51,52,52,51,52,51,53,50,52,48,52,51,50,61,61,42,49,64,54,51,52,52,50,52,51,52,51,50,52,52,51,49,54,51,47,48,72,75,40,68,61,54,60,55,55,50,48,43,55,58,38,55,70,51,77,88,52,66,67,48,77,48,79,59,57,79,92,51,44,65,65,49,59,75,47,41,67,63,48,33,68,65,36,74,39,79,38,80,45,81,82

Radius of gyration: 66.79 Å; Cα contacts (8 Å, |Δi|>4): 56; chains: 1; bounding box: 126×50×173 Å